Protein AF-A0A7C4EKN3-F1 (afdb_monomer_lite)

Foldseek 3Di:
DCDPVVVLVVQLVCLVVVVDDDHSVVSNVCSVPPVCVVCVVCVVVCLVPPVVVVVVVVVVVVVCVVLVVVQKDKDKDDDDCQVVVCVVVVPDPSDDRGTDMDIGHDPFDPCLQHDEDDDDQQQVDADPDPPHGDDDDPVVVVVCVVVVVDMDYGHDPCNVVRVVVCCVVVVHDPDPDDDDDDPDDD

Sequence (186 aa):
AYEIEKWIQDLKNLADTRRIGVDVEETKSQIDRGLRPAFGAAWRQMAQSPLAFMDLGLAVCQAMLIAYDEGLGVCCMSGPRLEQVASLLNLPETAVPVCLMSVGYPAESWEAGGQTVKAPFDTLFWEMQYGRPFPRDPAVLAELEQANMIQTPAPLPWRDAELKYLMQALGLETRVTAFPIPPATS

pLDDT: mean 84.71, std 12.98, range [47.78, 97.81]

Organism: NCBI:txid270496

InterPro domains:
  IPR000415 Nitroreductase-like [G3DSA:3.40.109.10] (7-153)
  IPR000415 Nitroreductase-like [SSF55469] (39-132)
  IPR029479 Nitroreductase [PF00881] (50-105)

Secondary structure (DSSP, 8-state):
---HHHHHHHHHHHHHTTSS-SSHHHHHHHIIIIIHHHHHTTHHHHHS-HHHHHHHHHHHHHHHHHHHHTT-EEEEE--TTHHHHHHHTT--TT-----EEEEE--SS-TTTTSBPPPPPHHHH-BSSSTTSBPPPPHHHHHHHHHTT-S-PBSSPTTHHHHHHHHHHHTT--SS------PPPP-

Structure (mmCIF, N/CA/C/O backbone):
data_AF-A0A7C4EKN3-F1
#
_entry.id   AF-A0A7C4EKN3-F1
#
loop_
_atom_site.group_PDB
_atom_site.id
_atom_site.type_symbol
_atom_site.label_atom_id
_atom_site.label_alt_id
_atom_site.label_comp_id
_atom_site.label_asym_id
_atom_site.label_entity_id
_atom_site.label_seq_id
_atom_site.pdbx_PDB_ins_code
_atom_site.Cartn_x
_atom_site.Cartn_y
_atom_site.Cartn_z
_atom_site.occupancy
_atom_site.B_iso_or_equiv
_atom_site.auth_seq_id
_atom_site.auth_comp_id
_atom_site.auth_asym_id
_atom_site.auth_atom_id
_atom_site.pdbx_PDB_model_num
ATOM 1 N N . ALA A 1 1 ? 17.016 -12.681 -9.754 1.00 47.78 1 ALA A N 1
ATOM 2 C CA . ALA A 1 1 ? 18.060 -11.647 -9.628 1.00 47.78 1 ALA A CA 1
ATOM 3 C C . ALA A 1 1 ? 18.354 -11.102 -11.020 1.00 47.78 1 ALA A C 1
ATOM 5 O O . ALA A 1 1 ? 18.376 -11.888 -11.958 1.00 47.78 1 ALA A O 1
ATOM 6 N N . TYR A 1 2 ? 18.457 -9.786 -11.177 1.00 54.97 2 TYR A N 1
ATOM 7 C CA . TYR A 1 2 ? 18.557 -9.094 -12.467 1.00 54.97 2 TYR A CA 1
ATOM 8 C C . TYR A 1 2 ? 19.855 -9.432 -13.220 1.00 54.97 2 TYR A C 1
ATOM 10 O O . TYR A 1 2 ? 20.783 -8.644 -13.196 1.00 54.97 2 TYR A O 1
ATOM 18 N N . GLU A 1 3 ? 19.957 -10.580 -13.887 1.00 69.81 3 GLU A N 1
ATOM 19 C CA . GLU A 1 3 ? 21.063 -10.846 -14.814 1.00 69.81 3 GLU A CA 1
ATOM 20 C C . GLU A 1 3 ? 20.821 -10.101 -16.127 1.00 69.81 3 GLU A C 1
ATOM 22 O O . GLU A 1 3 ? 19.796 -10.305 -16.777 1.00 69.81 3 GLU A O 1
ATOM 27 N N . ILE A 1 4 ? 21.754 -9.235 -16.528 1.00 72.31 4 ILE A N 1
ATOM 28 C CA . ILE A 1 4 ? 21.535 -8.343 -17.673 1.00 72.31 4 ILE A CA 1
ATOM 29 C C . ILE A 1 4 ? 21.277 -9.085 -18.985 1.00 72.31 4 ILE A C 1
ATOM 31 O O . ILE A 1 4 ? 20.403 -8.679 -19.743 1.00 72.31 4 ILE A O 1
ATOM 35 N N . GLU A 1 5 ? 21.968 -10.197 -19.240 1.00 80.25 5 GLU A N 1
ATOM 36 C CA . GLU A 1 5 ? 21.731 -10.975 -20.460 1.00 80.25 5 GLU A CA 1
ATOM 37 C C . GLU A 1 5 ? 20.356 -11.642 -20.443 1.00 80.25 5 GLU A C 1
ATOM 39 O O . GLU A 1 5 ? 19.664 -11.643 -21.461 1.00 80.25 5 GLU A O 1
ATOM 44 N N . LYS A 1 6 ? 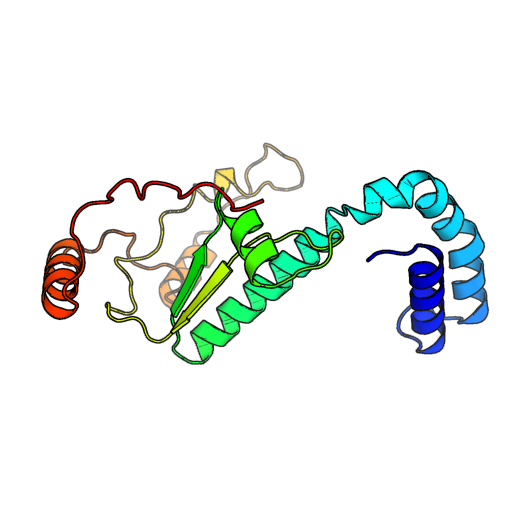19.902 -12.115 -19.275 1.00 81.25 6 LYS A N 1
ATOM 45 C CA . LYS A 1 6 ? 18.533 -12.610 -19.119 1.00 81.25 6 LYS A CA 1
ATOM 46 C C . LYS A 1 6 ? 17.518 -11.489 -19.351 1.00 81.25 6 LYS A C 1
ATOM 48 O O . LYS A 1 6 ? 16.550 -11.696 -20.070 1.00 81.25 6 LYS A O 1
ATOM 53 N N . TRP A 1 7 ? 17.747 -10.301 -18.795 1.00 77.44 7 TRP A N 1
ATOM 54 C CA . TRP A 1 7 ? 16.847 -9.157 -18.957 1.00 77.44 7 TRP A CA 1
ATOM 55 C C . TRP A 1 7 ? 16.764 -8.669 -20.410 1.00 77.44 7 TRP A C 1
ATOM 57 O O . TRP A 1 7 ? 15.669 -8.451 -20.925 1.00 77.44 7 TRP A O 1
ATOM 67 N N . ILE A 1 8 ? 17.900 -8.558 -21.108 1.00 85.31 8 ILE A N 1
ATOM 68 C CA . ILE A 1 8 ? 17.928 -8.236 -22.543 1.00 85.31 8 ILE A CA 1
ATOM 69 C C . ILE A 1 8 ? 17.175 -9.303 -23.341 1.00 85.31 8 ILE A C 1
ATOM 71 O O . ILE A 1 8 ? 16.417 -8.966 -24.252 1.00 85.31 8 ILE A O 1
ATOM 75 N N . GLN A 1 9 ? 17.344 -10.579 -22.995 1.00 88.94 9 GLN A N 1
ATOM 76 C CA . GLN A 1 9 ? 16.603 -11.656 -23.639 1.00 88.94 9 GLN A CA 1
ATOM 77 C C . GLN A 1 9 ? 15.096 -11.571 -23.356 1.00 88.94 9 GLN A C 1
ATOM 79 O O . GLN A 1 9 ? 14.301 -11.734 -24.277 1.00 88.94 9 GLN A O 1
ATOM 84 N N . ASP A 1 10 ? 14.692 -11.248 -22.127 1.00 88.00 10 ASP A N 1
ATOM 85 C CA . ASP A 1 10 ? 13.288 -11.048 -21.762 1.00 88.00 10 ASP A CA 1
ATOM 86 C C . ASP A 1 10 ? 12.669 -9.881 -22.559 1.00 88.00 10 ASP A C 1
ATOM 88 O O . ASP A 1 10 ? 11.562 -10.018 -23.077 1.00 88.00 10 ASP A O 1
ATOM 92 N N . LEU A 1 11 ? 13.395 -8.773 -22.766 1.00 86.81 11 LEU A N 1
ATOM 93 C CA . LEU A 1 11 ? 12.948 -7.682 -23.647 1.00 86.81 11 LEU A CA 1
ATOM 94 C C . LEU A 1 11 ? 12.765 -8.138 -25.100 1.00 86.81 11 LEU A C 1
ATOM 96 O O . LEU A 1 11 ? 11.778 -7.777 -25.742 1.00 86.81 11 LEU A O 1
ATOM 100 N N . LYS A 1 12 ? 13.682 -8.952 -25.629 1.00 90.81 12 LYS A N 1
ATOM 101 C CA . LYS A 1 12 ? 13.531 -9.522 -26.979 1.00 90.81 12 LYS A CA 1
ATOM 102 C C . LYS A 1 12 ? 12.304 -10.430 -27.063 1.00 90.81 12 LYS A C 1
ATOM 104 O O . LYS A 1 12 ? 11.548 -10.324 -28.024 1.00 90.81 12 LYS A O 1
ATOM 109 N N . ASN A 1 13 ? 12.041 -11.219 -26.023 1.00 92.38 13 ASN A N 1
ATOM 110 C CA . ASN A 1 13 ? 10.842 -12.052 -25.932 1.00 92.38 13 ASN A CA 1
ATOM 111 C C . ASN A 1 13 ? 9.552 -11.201 -25.885 1.00 92.38 13 ASN A C 1
ATOM 113 O O . ASN A 1 13 ? 8.522 -11.593 -26.439 1.00 92.38 13 ASN A O 1
ATOM 117 N N . LEU A 1 14 ? 9.582 -10.016 -25.261 1.00 91.69 14 LEU A N 1
ATOM 118 C CA . LEU A 1 14 ? 8.459 -9.069 -25.305 1.00 91.69 14 LEU A CA 1
ATOM 119 C C . LEU A 1 14 ? 8.222 -8.521 -26.719 1.00 91.69 14 LEU A C 1
ATOM 121 O O . LEU A 1 14 ? 7.068 -8.363 -27.119 1.00 91.69 14 LEU A O 1
ATOM 125 N N . ALA A 1 15 ? 9.284 -8.268 -27.488 1.00 91.81 15 ALA A N 1
ATOM 126 C CA . ALA A 1 15 ? 9.154 -7.897 -28.897 1.00 91.81 15 ALA A CA 1
ATOM 127 C C . ALA A 1 15 ? 8.558 -9.057 -29.717 1.00 91.81 15 ALA A C 1
ATOM 129 O O . ALA A 1 15 ? 7.605 -8.853 -30.467 1.00 91.81 15 ALA A O 1
ATOM 130 N N . ASP A 1 16 ? 9.030 -10.291 -29.502 1.00 93.44 16 ASP A N 1
ATOM 131 C CA . ASP A 1 16 ? 8.501 -11.497 -30.163 1.00 93.44 16 ASP A CA 1
ATOM 132 C C . ASP A 1 16 ? 7.015 -11.735 -29.874 1.00 93.44 16 ASP A C 1
ATOM 134 O O . ASP A 1 16 ? 6.242 -12.112 -30.756 1.00 93.44 16 ASP A O 1
ATOM 138 N N . THR A 1 17 ? 6.587 -11.454 -28.645 1.00 93.38 17 THR A N 1
ATOM 139 C CA . THR A 1 17 ? 5.181 -11.560 -28.223 1.00 93.38 17 THR A CA 1
ATOM 140 C C . THR A 1 17 ? 4.353 -10.310 -28.538 1.00 93.38 17 THR A C 1
ATOM 142 O O . THR A 1 17 ? 3.201 -10.216 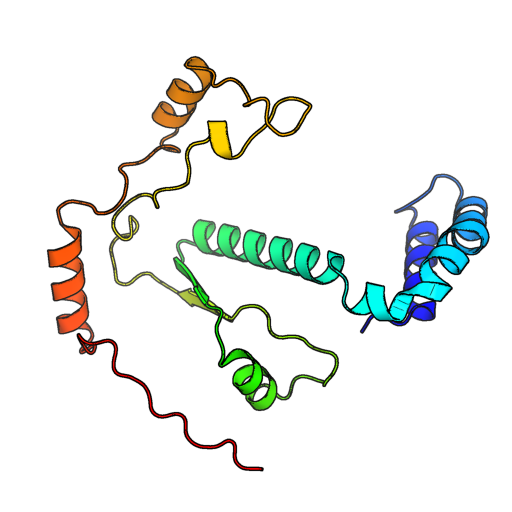-28.109 1.00 93.38 17 THR A O 1
ATOM 145 N N . ARG A 1 18 ? 4.915 -9.357 -29.301 1.00 86.44 18 ARG A N 1
ATOM 146 C CA . ARG A 1 18 ? 4.290 -8.084 -29.708 1.00 86.44 18 ARG A CA 1
ATOM 147 C C . ARG A 1 18 ? 3.743 -7.262 -28.540 1.00 86.44 18 ARG A C 1
ATOM 149 O O . ARG A 1 18 ? 2.707 -6.608 -28.646 1.00 86.44 18 ARG A O 1
ATOM 156 N N . ARG A 1 19 ? 4.436 -7.311 -27.403 1.00 86.38 19 ARG A N 1
ATOM 157 C CA . ARG A 1 19 ? 4.142 -6.495 -26.216 1.00 86.38 19 ARG A CA 1
ATOM 158 C C . ARG A 1 19 ? 4.858 -5.150 -26.249 1.00 86.38 19 ARG A C 1
ATOM 160 O O . ARG A 1 19 ? 4.412 -4.224 -25.581 1.00 86.38 19 ARG A O 1
ATOM 167 N N . ILE A 1 20 ? 5.935 -5.044 -27.028 1.00 88.06 20 ILE A N 1
ATOM 168 C CA . ILE A 1 20 ? 6.679 -3.807 -27.267 1.00 88.06 20 ILE A CA 1
ATOM 169 C C . ILE A 1 20 ? 7.071 -3.703 -28.741 1.00 88.06 20 ILE A C 1
ATOM 171 O O . ILE A 1 20 ? 7.368 -4.713 -29.378 1.00 88.06 20 ILE A O 1
ATOM 175 N N . GLY A 1 21 ? 7.108 -2.471 -29.252 1.00 85.62 21 GLY A N 1
ATOM 176 C CA . GLY A 1 21 ? 7.465 -2.195 -30.641 1.00 85.62 21 GLY A CA 1
ATOM 177 C C . GLY A 1 21 ? 6.386 -2.586 -31.656 1.00 85.62 21 GLY A C 1
ATOM 178 O O . GLY A 1 21 ? 5.455 -3.330 -31.356 1.00 85.62 21 GLY A O 1
ATOM 179 N N . VAL A 1 22 ? 6.497 -2.040 -32.869 1.00 85.19 22 VAL A N 1
ATOM 180 C CA . VAL A 1 22 ? 5.578 -2.336 -33.988 1.00 85.19 22 VAL A CA 1
ATOM 181 C C . VAL A 1 22 ? 6.202 -3.345 -34.956 1.00 85.19 22 VAL A C 1
ATOM 183 O O . VAL A 1 22 ? 5.514 -4.249 -35.426 1.00 85.19 22 VAL A O 1
ATOM 186 N N . ASP A 1 23 ? 7.509 -3.229 -35.204 1.00 93.44 23 ASP A N 1
ATOM 187 C CA . ASP A 1 23 ? 8.304 -4.182 -35.982 1.00 93.44 23 ASP A CA 1
ATOM 188 C C . ASP A 1 23 ? 9.237 -4.969 -35.054 1.00 93.44 23 ASP A C 1
ATOM 190 O O . ASP A 1 23 ? 10.014 -4.384 -34.298 1.00 93.44 23 ASP A O 1
ATOM 194 N N . VAL A 1 24 ? 9.146 -6.299 -35.089 1.00 90.88 24 VAL A N 1
ATOM 195 C CA . VAL A 1 24 ? 9.862 -7.181 -34.155 1.00 90.88 24 VAL A CA 1
ATOM 196 C C . VAL A 1 24 ? 11.377 -7.087 -34.338 1.00 90.88 24 VAL A C 1
ATOM 198 O O . VAL A 1 24 ? 12.109 -6.951 -33.355 1.00 90.88 24 VAL A O 1
ATOM 201 N N . GLU A 1 25 ? 11.860 -7.137 -35.577 1.00 92.94 25 GLU A N 1
ATOM 202 C CA . GLU A 1 25 ? 13.294 -7.205 -35.867 1.00 92.94 25 GLU A CA 1
ATOM 203 C C . GLU A 1 25 ? 13.966 -5.846 -35.662 1.00 92.94 25 GLU A C 1
ATOM 205 O O . GLU A 1 25 ? 15.051 -5.759 -35.072 1.00 92.94 25 GLU A O 1
ATOM 210 N N . GLU A 1 26 ? 13.287 -4.762 -36.040 1.00 91.69 26 GLU A N 1
ATOM 211 C CA . GLU A 1 26 ? 13.753 -3.411 -35.751 1.00 91.69 26 GLU A CA 1
ATOM 212 C C . GLU A 1 26 ? 13.799 -3.153 -34.240 1.00 91.69 26 GLU A C 1
ATOM 214 O O . GLU A 1 26 ? 14.799 -2.642 -33.729 1.00 91.69 26 GLU A O 1
ATOM 219 N N . THR A 1 27 ? 12.772 -3.574 -33.498 1.00 90.50 27 THR A N 1
ATOM 220 C CA . THR A 1 27 ? 12.715 -3.397 -32.038 1.00 90.50 27 THR A CA 1
ATOM 221 C C . THR A 1 27 ? 13.847 -4.151 -31.341 1.00 90.50 27 THR A C 1
ATOM 223 O O . THR A 1 27 ? 14.530 -3.582 -30.487 1.00 90.50 27 THR A O 1
ATOM 226 N N . LYS A 1 28 ? 14.132 -5.397 -31.743 1.00 92.38 28 LYS A N 1
ATOM 227 C CA . LYS A 1 28 ? 15.292 -6.151 -31.231 1.00 92.38 28 LYS A CA 1
ATOM 228 C C . LYS A 1 28 ? 16.616 -5.448 -31.541 1.00 92.38 28 LYS A C 1
ATOM 230 O O . LYS A 1 28 ? 17.470 -5.349 -30.658 1.00 92.38 28 LYS A O 1
ATOM 235 N N . SER A 1 29 ? 16.770 -4.906 -32.752 1.00 91.19 29 SER A N 1
ATOM 236 C CA . SER A 1 29 ? 17.958 -4.128 -33.135 1.00 91.19 29 SER A CA 1
ATOM 237 C C . SER A 1 29 ? 18.129 -2.867 -32.280 1.00 91.19 29 SER A C 1
ATOM 239 O O . SER A 1 29 ? 19.247 -2.529 -31.884 1.00 91.19 29 SER A O 1
ATOM 241 N N . GLN A 1 30 ? 17.034 -2.170 -31.968 1.00 88.94 30 GLN A N 1
ATOM 242 C CA . GLN A 1 30 ? 17.051 -0.989 -31.103 1.00 88.94 30 GLN A CA 1
ATOM 243 C C . GLN A 1 30 ? 17.408 -1.346 -29.652 1.00 88.94 30 GLN A C 1
ATOM 245 O O . GLN A 1 30 ? 18.198 -0.630 -29.031 1.00 88.94 30 GLN A O 1
ATOM 250 N N . ILE A 1 31 ? 16.909 -2.475 -29.131 1.00 88.06 31 ILE A N 1
ATOM 251 C CA . ILE A 1 31 ? 17.285 -2.994 -27.805 1.00 88.06 31 ILE A CA 1
ATOM 252 C C . ILE A 1 31 ? 18.800 -3.237 -27.738 1.00 88.06 31 ILE A C 1
ATOM 254 O O . ILE A 1 31 ? 19.459 -2.770 -26.806 1.00 88.06 31 ILE A O 1
ATOM 258 N N . ASP A 1 32 ? 19.371 -3.909 -28.740 1.00 87.94 32 ASP A N 1
ATOM 259 C CA . ASP A 1 32 ? 20.807 -4.219 -28.767 1.00 87.94 32 ASP A CA 1
ATOM 260 C C . ASP A 1 32 ? 21.688 -2.973 -28.932 1.00 87.94 32 ASP A C 1
ATOM 262 O O . ASP A 1 32 ? 22.776 -2.902 -28.361 1.00 87.94 32 ASP A O 1
ATOM 266 N N . ARG A 1 33 ? 21.234 -1.984 -29.706 1.00 87.12 33 ARG A N 1
ATOM 267 C CA . ARG A 1 33 ? 22.022 -0.785 -30.025 1.00 87.12 33 ARG A CA 1
ATOM 268 C C . ARG A 1 33 ? 21.935 0.295 -28.952 1.00 87.12 33 ARG A C 1
ATOM 270 O O . ARG A 1 33 ? 22.921 0.982 -28.707 1.00 87.12 33 ARG A O 1
ATOM 277 N N . GLY A 1 34 ? 20.756 0.478 -28.363 1.00 81.12 34 GLY A N 1
ATOM 278 C CA . GLY A 1 34 ? 20.480 1.558 -27.417 1.00 81.12 34 GLY A CA 1
ATOM 279 C C . GLY A 1 34 ? 20.494 1.096 -25.966 1.00 81.12 34 GLY A C 1
ATOM 280 O O . GLY A 1 34 ? 21.234 1.637 -25.146 1.00 81.12 34 GLY A O 1
ATOM 281 N N . LEU A 1 35 ? 19.688 0.082 -25.644 1.00 74.94 35 LEU A N 1
ATOM 282 C CA . LEU A 1 35 ? 19.459 -0.322 -24.256 1.00 74.94 35 LEU A CA 1
ATOM 283 C C . LEU A 1 35 ? 20.619 -1.158 -23.712 1.00 74.94 35 LEU A C 1
ATOM 285 O O . LEU A 1 35 ? 21.112 -0.877 -22.622 1.00 74.94 35 LEU A O 1
ATOM 289 N N . ARG A 1 36 ? 21.124 -2.140 -24.464 1.00 78.81 36 ARG A N 1
ATOM 290 C CA . ARG A 1 36 ? 22.218 -3.002 -23.984 1.00 78.81 36 ARG A CA 1
ATOM 291 C C . ARG A 1 36 ? 23.461 -2.210 -23.524 1.00 78.81 36 ARG A C 1
ATOM 293 O O . ARG A 1 36 ? 23.941 -2.511 -22.434 1.00 78.81 36 ARG A O 1
ATOM 300 N N . PRO A 1 37 ? 23.964 -1.184 -24.241 1.00 79.00 37 PRO A N 1
ATOM 301 C CA . PRO A 1 37 ? 25.087 -0.373 -23.759 1.00 79.00 37 PRO A CA 1
ATOM 302 C C . PRO A 1 37 ? 24.748 0.496 -22.540 1.00 79.00 37 PRO A C 1
ATOM 304 O O . PRO A 1 37 ? 25.556 0.590 -21.616 1.00 79.00 37 PRO A O 1
ATOM 307 N N . ALA A 1 38 ? 23.554 1.102 -22.514 1.00 71.25 38 ALA A N 1
ATOM 308 C CA . ALA A 1 38 ? 23.114 1.971 -21.421 1.00 71.25 38 ALA A CA 1
ATOM 309 C C . ALA A 1 38 ? 22.941 1.200 -20.105 1.00 71.25 38 ALA A C 1
ATOM 311 O O . ALA A 1 38 ? 23.344 1.667 -19.039 1.00 71.25 38 ALA A O 1
ATOM 312 N N . PHE A 1 39 ? 22.393 -0.012 -20.186 1.00 64.31 39 PHE A N 1
ATOM 313 C CA . PHE A 1 39 ? 22.202 -0.867 -19.024 1.00 64.31 39 PHE A CA 1
ATOM 314 C C . PHE A 1 39 ? 23.467 -1.670 -18.684 1.00 64.31 39 PHE A C 1
ATOM 316 O O . PHE A 1 39 ? 23.750 -1.862 -17.507 1.00 64.31 39 PHE A O 1
ATOM 323 N N . GLY A 1 40 ? 24.293 -2.040 -19.670 1.00 65.25 40 GLY A N 1
ATOM 324 C CA . GLY A 1 40 ? 25.519 -2.842 -19.525 1.00 65.25 40 GLY A CA 1
ATOM 325 C C . GLY A 1 40 ? 26.550 -2.302 -18.536 1.00 65.25 40 GLY A C 1
ATOM 326 O O . GLY A 1 40 ? 27.116 -3.066 -17.756 1.00 65.25 40 GLY A O 1
ATOM 327 N N . ALA A 1 41 ? 26.782 -0.990 -18.529 1.00 64.00 41 ALA A N 1
ATOM 328 C CA . ALA A 1 41 ? 27.811 -0.378 -17.686 1.00 64.00 41 ALA A CA 1
ATOM 329 C C . ALA A 1 41 ? 27.371 -0.167 -16.222 1.00 64.00 41 ALA A C 1
ATOM 331 O O . ALA A 1 41 ? 28.215 -0.124 -15.331 1.00 64.00 41 ALA A O 1
ATOM 332 N N . ALA A 1 42 ? 26.062 -0.069 -15.961 1.00 58.91 42 ALA A N 1
ATOM 333 C CA . ALA A 1 42 ? 25.505 0.290 -14.652 1.00 58.91 42 ALA A CA 1
ATOM 334 C C . ALA A 1 42 ? 24.525 -0.761 -14.083 1.00 58.91 42 ALA A C 1
ATOM 336 O O . ALA A 1 42 ? 23.873 -0.522 -13.065 1.00 58.91 42 ALA A O 1
ATOM 337 N N . TRP A 1 43 ? 24.424 -1.950 -14.696 1.00 58.12 43 TRP A N 1
ATOM 338 C CA . TRP A 1 43 ? 23.405 -2.948 -14.342 1.00 58.12 43 TRP A CA 1
ATOM 339 C C . TRP A 1 43 ? 23.498 -3.455 -12.910 1.00 58.12 43 TRP A C 1
ATOM 341 O O . TRP A 1 43 ? 22.468 -3.712 -12.316 1.00 58.12 43 TRP A O 1
ATOM 351 N N . ARG A 1 44 ? 24.695 -3.579 -12.323 1.00 55.94 44 ARG A N 1
ATOM 352 C CA . ARG A 1 44 ? 24.832 -4.034 -10.927 1.00 55.94 44 ARG A CA 1
ATOM 353 C C . ARG A 1 44 ? 24.246 -3.025 -9.936 1.00 55.94 44 ARG A C 1
ATOM 355 O O . ARG A 1 44 ? 23.637 -3.431 -8.955 1.00 55.94 44 ARG A O 1
ATOM 362 N N . GLN A 1 45 ? 24.371 -1.727 -10.222 1.00 57.00 45 GLN A N 1
ATOM 363 C CA . GLN A 1 45 ? 23.725 -0.664 -9.443 1.00 57.00 45 GLN A CA 1
ATOM 364 C C . GLN A 1 45 ? 22.223 -0.591 -9.737 1.00 57.00 45 GLN A C 1
ATOM 366 O O . GLN A 1 45 ? 21.423 -0.457 -8.819 1.00 57.00 45 GLN A O 1
ATOM 371 N N . MET A 1 46 ? 21.821 -0.768 -10.998 1.00 53.12 46 MET A N 1
ATOM 372 C CA . MET A 1 46 ? 20.410 -0.838 -11.387 1.00 53.12 46 MET A CA 1
ATOM 373 C C . MET A 1 46 ? 19.728 -2.164 -11.035 1.00 53.12 46 MET A C 1
ATOM 375 O O . MET A 1 46 ? 18.517 -2.232 -11.149 1.00 53.12 46 MET A O 1
ATOM 379 N N . ALA A 1 47 ? 20.450 -3.208 -10.627 1.00 52.81 47 ALA A N 1
ATOM 380 C CA . ALA A 1 47 ? 19.914 -4.483 -10.144 1.00 52.81 47 ALA A CA 1
ATOM 381 C C . ALA A 1 47 ? 19.515 -4.401 -8.665 1.00 52.81 47 ALA A C 1
ATOM 383 O O . ALA A 1 47 ? 18.608 -5.111 -8.239 1.00 52.81 47 ALA A O 1
ATOM 384 N N . GLN A 1 48 ? 20.104 -3.465 -7.911 1.00 57.22 48 GLN A N 1
ATOM 385 C CA . GLN A 1 48 ? 19.560 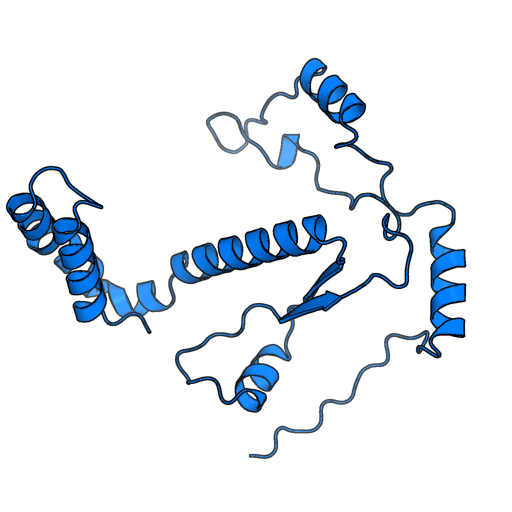-2.956 -6.643 1.00 57.22 48 GLN A CA 1
ATOM 386 C C . GLN A 1 48 ? 18.462 -1.904 -6.906 1.00 57.22 48 GLN A C 1
ATOM 388 O O . GLN A 1 48 ? 18.361 -0.885 -6.228 1.00 57.22 48 GLN A O 1
ATOM 393 N N . SER A 1 49 ? 17.685 -2.138 -7.967 1.00 62.44 49 SER A N 1
ATOM 394 C CA . SER A 1 49 ? 16.920 -1.135 -8.696 1.00 62.44 49 SER A CA 1
ATOM 395 C C . SER A 1 49 ? 15.901 -0.411 -7.829 1.00 62.44 49 SER A C 1
ATOM 397 O O . SER A 1 49 ? 15.057 -1.079 -7.227 1.00 62.44 49 SER A O 1
ATOM 399 N N . PRO A 1 50 ? 15.819 0.927 -7.908 1.00 65.00 50 PRO A N 1
ATOM 400 C CA . PRO A 1 50 ? 14.596 1.645 -7.562 1.00 65.00 50 PRO A CA 1
ATOM 401 C C . PRO A 1 50 ? 13.344 1.013 -8.199 1.00 65.00 50 PRO A C 1
ATOM 403 O O . PRO A 1 50 ? 12.293 0.985 -7.569 1.00 65.00 50 PRO A O 1
ATOM 406 N N . LEU A 1 51 ? 13.464 0.417 -9.395 1.00 74.12 51 LEU A N 1
ATOM 407 C CA . LEU A 1 51 ? 12.354 -0.247 -10.089 1.00 74.12 51 LEU A CA 1
ATOM 408 C C . LEU A 1 51 ? 11.841 -1.495 -9.363 1.00 74.12 51 LEU A C 1
ATOM 410 O O . LEU A 1 51 ? 10.640 -1.707 -9.303 1.00 74.12 51 LEU A O 1
ATOM 414 N N . ALA A 1 52 ? 12.721 -2.286 -8.746 1.00 79.56 52 ALA A N 1
ATOM 415 C CA . ALA A 1 52 ? 12.317 -3.480 -8.008 1.00 79.56 52 ALA A CA 1
ATOM 416 C C . ALA A 1 52 ? 11.496 -3.105 -6.764 1.00 79.56 52 ALA A C 1
ATOM 418 O O . ALA A 1 52 ? 10.535 -3.790 -6.420 1.00 79.56 52 ALA A O 1
ATOM 419 N N . PHE A 1 53 ? 11.840 -1.987 -6.117 1.00 84.25 53 PHE A N 1
ATOM 420 C CA . PHE A 1 53 ? 11.049 -1.438 -5.017 1.00 84.25 53 PHE A CA 1
ATOM 421 C C . PHE A 1 53 ? 9.728 -0.829 -5.498 1.00 84.25 53 PHE A C 1
ATOM 423 O O . PHE A 1 53 ? 8.730 -0.946 -4.789 1.00 84.25 53 PHE A O 1
ATOM 430 N N . MET A 1 54 ? 9.690 -0.219 -6.689 1.00 87.75 54 MET A N 1
ATOM 431 C CA . MET A 1 54 ? 8.438 0.255 -7.293 1.00 87.75 54 MET A CA 1
ATOM 432 C C . MET A 1 54 ? 7.497 -0.909 -7.621 1.00 87.75 54 MET A C 1
ATOM 434 O O . MET A 1 54 ? 6.337 -0.867 -7.216 1.00 87.75 54 MET A O 1
ATOM 438 N N . ASP A 1 55 ? 7.997 -1.966 -8.267 1.00 88.56 55 ASP A N 1
ATOM 439 C CA . ASP A 1 55 ? 7.225 -3.177 -8.574 1.00 88.56 55 ASP A CA 1
ATOM 440 C C . ASP A 1 55 ? 6.682 -3.824 -7.297 1.00 88.56 55 ASP A C 1
ATOM 442 O O . ASP A 1 55 ? 5.502 -4.170 -7.217 1.00 88.56 55 ASP A O 1
ATOM 446 N N . LEU A 1 56 ? 7.523 -3.933 -6.264 1.00 90.94 56 LEU A N 1
ATOM 447 C CA . LEU A 1 56 ? 7.098 -4.446 -4.968 1.00 90.94 56 LEU A CA 1
ATOM 448 C C . LEU A 1 56 ? 6.042 -3.546 -4.316 1.00 90.94 56 LEU A C 1
ATOM 450 O O . LEU A 1 56 ? 5.062 -4.056 -3.782 1.00 90.94 56 LEU A O 1
ATOM 454 N N . GLY A 1 57 ? 6.214 -2.224 -4.368 1.00 92.81 57 GLY A N 1
ATOM 455 C CA . GLY A 1 57 ? 5.244 -1.266 -3.838 1.00 92.81 57 GLY A CA 1
ATOM 456 C C . GLY A 1 57 ? 3.881 -1.383 -4.519 1.00 92.81 57 GLY A C 1
ATOM 457 O O . GLY A 1 57 ? 2.854 -1.389 -3.840 1.00 92.81 57 GLY A O 1
ATOM 458 N N . LEU A 1 58 ? 3.869 -1.554 -5.844 1.00 95.38 58 LEU A N 1
ATOM 459 C CA . LEU A 1 58 ? 2.652 -1.833 -6.605 1.00 95.38 58 LEU A CA 1
ATOM 460 C C . LEU A 1 58 ? 2.030 -3.165 -6.180 1.00 95.38 58 LEU A C 1
ATOM 462 O O . LEU A 1 58 ? 0.838 -3.201 -5.890 1.00 95.38 58 LEU A O 1
ATOM 466 N N . ALA A 1 59 ? 2.821 -4.235 -6.082 1.00 95.62 59 ALA A N 1
ATOM 467 C CA . ALA A 1 59 ? 2.330 -5.548 -5.664 1.00 95.62 59 ALA A CA 1
ATOM 468 C C . ALA A 1 59 ? 1.715 -5.519 -4.253 1.00 95.62 59 ALA A C 1
ATOM 470 O O . ALA A 1 59 ? 0.622 -6.047 -4.050 1.00 95.62 59 ALA A O 1
ATOM 471 N N . VAL A 1 60 ? 2.375 -4.856 -3.297 1.00 96.31 60 VAL A N 1
ATOM 472 C CA . VAL A 1 60 ? 1.859 -4.665 -1.933 1.00 96.31 60 VAL A CA 1
ATOM 473 C C . VAL A 1 60 ? 0.563 -3.857 -1.961 1.00 96.31 60 VAL A C 1
ATOM 475 O O . VAL A 1 60 ? -0.421 -4.278 -1.363 1.00 96.31 60 VAL A O 1
ATOM 478 N N . CYS A 1 61 ? 0.518 -2.741 -2.694 1.00 96.62 61 CYS A N 1
ATOM 479 C CA . CYS A 1 61 ? -0.687 -1.917 -2.801 1.00 96.62 61 CYS A CA 1
ATOM 480 C C . CYS A 1 61 ? -1.874 -2.699 -3.384 1.00 96.62 61 CYS A C 1
ATOM 482 O O . CYS A 1 61 ? -2.968 -2.646 -2.828 1.00 96.62 61 CYS A O 1
ATOM 484 N N . GLN A 1 62 ? -1.658 -3.476 -4.448 1.00 97.31 62 GLN A N 1
ATOM 485 C CA . GLN A 1 62 ? -2.700 -4.325 -5.032 1.00 97.31 62 GLN A CA 1
ATOM 486 C C . GLN A 1 62 ? -3.177 -5.397 -4.046 1.00 97.31 62 GLN A C 1
ATOM 488 O O . GLN A 1 62 ? -4.379 -5.600 -3.896 1.00 97.31 62 GLN A O 1
ATOM 493 N N . ALA A 1 63 ? -2.260 -6.041 -3.320 1.00 97.19 63 ALA A N 1
ATOM 494 C CA . ALA A 1 63 ? -2.632 -7.030 -2.313 1.00 97.19 63 ALA A CA 1
ATOM 495 C C . ALA A 1 63 ? -3.448 -6.417 -1.160 1.00 97.19 63 ALA A C 1
ATOM 497 O O . ALA A 1 63 ? -4.403 -7.036 -0.698 1.00 97.19 63 ALA A O 1
ATOM 498 N N . MET A 1 64 ? -3.121 -5.191 -0.734 1.00 96.69 64 MET A N 1
ATOM 499 C CA . MET A 1 64 ? -3.904 -4.455 0.265 1.00 96.69 64 MET A CA 1
ATOM 500 C C . MET A 1 64 ? -5.323 -4.145 -0.230 1.00 96.69 64 MET A C 1
ATOM 502 O O . MET A 1 64 ? -6.272 -4.289 0.535 1.00 96.69 64 MET A O 1
ATOM 506 N N . LEU A 1 65 ? -5.473 -3.738 -1.496 1.00 96.50 65 LEU A N 1
ATOM 507 C CA . LEU A 1 65 ? -6.782 -3.444 -2.090 1.00 96.50 65 LEU A CA 1
ATOM 508 C C . LEU A 1 65 ? -7.657 -4.697 -2.192 1.00 96.50 65 LEU A C 1
ATOM 510 O O . LEU A 1 65 ? -8.828 -4.639 -1.835 1.00 96.50 65 LEU A O 1
ATOM 514 N N . ILE A 1 66 ? -7.087 -5.831 -2.612 1.00 97.81 66 ILE A N 1
ATOM 515 C CA . ILE A 1 66 ? -7.815 -7.108 -2.660 1.00 97.81 66 ILE A CA 1
ATOM 516 C C . ILE A 1 66 ? -8.189 -7.582 -1.257 1.00 97.81 66 ILE A C 1
ATOM 518 O O . ILE A 1 66 ? -9.316 -8.004 -1.039 1.00 97.81 66 ILE A O 1
ATOM 522 N N . ALA A 1 67 ? -7.283 -7.482 -0.282 1.00 96.75 67 ALA A N 1
ATOM 523 C CA . ALA A 1 67 ? -7.615 -7.839 1.093 1.00 96.75 67 ALA A CA 1
ATOM 524 C C . ALA A 1 67 ? -8.786 -6.998 1.628 1.00 96.75 67 ALA A C 1
ATOM 526 O O . ALA A 1 67 ? -9.694 -7.555 2.237 1.00 96.75 67 ALA A O 1
ATOM 527 N N . TYR A 1 68 ? -8.798 -5.690 1.352 1.00 93.81 68 TYR A N 1
ATOM 528 C CA . TYR A 1 68 ? -9.910 -4.814 1.719 1.00 93.81 68 TYR A CA 1
ATOM 529 C C . TYR A 1 68 ? -11.229 -5.234 1.051 1.00 93.81 68 TYR A C 1
ATOM 531 O O . TYR A 1 68 ? -12.248 -5.314 1.733 1.00 93.81 68 TYR A O 1
ATOM 539 N N . ASP A 1 69 ? -11.205 -5.529 -0.254 1.00 95.62 69 ASP A N 1
ATOM 540 C CA . ASP A 1 69 ? -12.378 -5.985 -1.019 1.00 95.62 69 ASP A CA 1
ATOM 541 C C . ASP A 1 69 ? -12.956 -7.301 -0.465 1.00 95.62 69 ASP A C 1
ATOM 543 O O . ASP A 1 69 ? -14.167 -7.456 -0.330 1.00 95.62 69 ASP A O 1
ATOM 547 N N . GLU A 1 70 ? -12.083 -8.206 -0.020 1.00 96.31 70 GLU A N 1
ATOM 548 C CA . GLU A 1 70 ? -12.445 -9.477 0.626 1.00 96.31 70 GLU A CA 1
ATOM 549 C C . GLU A 1 70 ? -12.839 -9.328 2.115 1.00 96.31 70 GLU A C 1
ATOM 551 O O . GLU A 1 70 ? -13.036 -10.321 2.821 1.00 96.31 70 GLU A O 1
ATOM 556 N N . GLY A 1 71 ? -12.949 -8.100 2.636 1.00 93.81 71 GLY A N 1
ATOM 557 C CA . GLY A 1 71 ? -13.348 -7.836 4.025 1.00 93.81 71 GLY A CA 1
ATOM 558 C C . GLY A 1 71 ? -12.262 -8.134 5.069 1.00 93.81 71 GLY A C 1
ATOM 559 O O . GLY A 1 71 ? -12.569 -8.375 6.240 1.00 93.81 71 GLY A O 1
ATOM 560 N N . LEU A 1 72 ? -10.991 -8.130 4.663 1.00 96.19 72 LEU A N 1
ATOM 561 C CA . LEU A 1 72 ? -9.828 -8.360 5.520 1.00 96.19 72 LEU A CA 1
ATOM 562 C C . LEU A 1 72 ? -9.101 -7.047 5.842 1.00 96.19 72 LEU A C 1
ATOM 564 O O . LEU A 1 72 ? -9.024 -6.118 5.039 1.00 96.19 72 LEU A O 1
ATOM 568 N N . GLY A 1 73 ? -8.501 -7.003 7.029 1.00 93.81 73 GLY A N 1
ATOM 569 C CA . GLY A 1 73 ? -7.560 -5.969 7.436 1.00 93.81 73 GLY A CA 1
ATOM 570 C C . GLY A 1 73 ? -6.122 -6.351 7.088 1.00 93.81 73 GLY A C 1
ATOM 571 O O . GLY A 1 73 ? -5.747 -7.528 7.104 1.00 93.81 73 GLY A O 1
ATOM 572 N N . VAL A 1 74 ? -5.300 -5.337 6.813 1.00 94.62 74 VAL A N 1
ATOM 573 C CA . VAL A 1 74 ? -3.875 -5.493 6.497 1.00 94.62 74 VAL A CA 1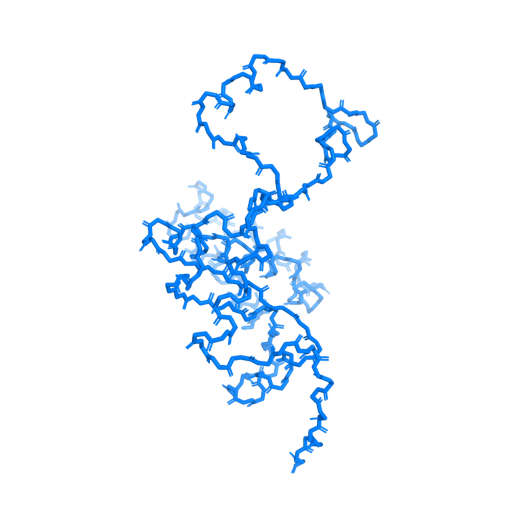
ATOM 574 C C . VAL A 1 74 ? -3.016 -4.541 7.314 1.00 94.62 74 VAL A C 1
ATOM 576 O O . VAL A 1 74 ? -3.381 -3.385 7.523 1.00 94.62 74 VAL A O 1
ATOM 579 N N . CYS A 1 75 ? -1.843 -5.004 7.745 1.00 91.94 75 CYS A N 1
ATOM 580 C CA . CYS A 1 75 ? -0.835 -4.143 8.355 1.00 91.94 75 CYS A CA 1
ATOM 581 C C . CYS A 1 75 ? 0.545 -4.439 7.768 1.00 91.94 75 CYS A C 1
ATOM 583 O O . CYS A 1 75 ? 1.088 -5.539 7.896 1.00 91.94 75 CYS A O 1
ATOM 585 N N . CYS A 1 76 ? 1.110 -3.427 7.113 1.00 92.25 76 CYS A N 1
ATOM 586 C CA . CYS A 1 76 ? 2.453 -3.468 6.561 1.00 92.25 76 CYS A CA 1
ATOM 587 C C . CYS A 1 76 ? 3.459 -3.099 7.651 1.00 92.25 76 CYS A C 1
ATOM 589 O O . CYS A 1 76 ? 3.555 -1.946 8.070 1.00 92.25 76 CYS A O 1
ATOM 591 N N . MET A 1 77 ? 4.233 -4.084 8.093 1.00 87.81 77 MET A N 1
ATOM 592 C CA . MET A 1 77 ? 5.295 -3.912 9.072 1.00 87.81 77 MET A CA 1
ATOM 593 C C . MET A 1 77 ? 6.646 -3.881 8.366 1.00 87.81 77 MET A C 1
ATOM 595 O O . MET A 1 77 ? 6.982 -4.748 7.558 1.00 87.81 77 MET A O 1
ATOM 599 N N . SER A 1 78 ? 7.444 -2.879 8.706 1.00 80.31 78 SER A N 1
ATOM 600 C CA . SER A 1 78 ? 8.861 -2.821 8.368 1.00 80.31 78 SER A CA 1
ATOM 601 C C . SER A 1 78 ? 9.652 -2.519 9.636 1.00 80.31 78 SER A C 1
ATOM 603 O O . SER A 1 78 ? 9.097 -2.021 10.618 1.00 80.31 78 SER A O 1
ATOM 605 N N . GLY A 1 79 ? 10.934 -2.868 9.666 1.00 70.44 79 GLY A N 1
ATOM 606 C CA . GLY A 1 79 ? 11.754 -2.640 10.848 1.00 70.44 79 GLY A CA 1
ATOM 607 C C . GLY A 1 79 ? 13.077 -3.397 10.847 1.00 70.44 79 GLY A C 1
ATOM 608 O O . GLY A 1 79 ? 13.339 -4.210 9.958 1.00 70.44 79 GLY A O 1
ATOM 609 N N . PRO A 1 80 ? 13.904 -3.185 11.886 1.00 59.47 80 PRO A N 1
ATOM 610 C CA . PRO A 1 80 ? 15.289 -3.660 11.934 1.00 59.47 80 PRO A CA 1
ATOM 611 C C . PRO A 1 80 ? 15.434 -5.189 12.011 1.00 59.47 80 PRO A C 1
ATOM 613 O O . PRO A 1 80 ? 16.545 -5.698 11.978 1.00 59.47 80 PRO A O 1
ATOM 616 N N . ARG A 1 81 ? 14.332 -5.940 12.141 1.00 72.00 81 ARG A N 1
ATOM 617 C CA . ARG A 1 81 ? 14.340 -7.410 12.253 1.00 72.00 81 ARG A CA 1
ATOM 618 C C . ARG A 1 81 ? 14.010 -8.134 10.946 1.00 72.00 81 ARG A C 1
ATOM 620 O O . ARG A 1 81 ? 13.974 -9.360 10.940 1.00 72.00 81 ARG A O 1
ATOM 627 N N . LEU A 1 82 ? 13.777 -7.416 9.845 1.00 76.88 82 LEU A N 1
ATOM 628 C CA . LEU A 1 82 ? 13.445 -8.041 8.559 1.00 76.88 82 LEU A CA 1
ATOM 629 C C . LEU A 1 82 ? 14.563 -8.953 8.027 1.00 76.88 82 LEU A C 1
ATOM 631 O O . LEU A 1 82 ? 14.271 -9.975 7.415 1.00 76.88 82 LEU A O 1
ATOM 635 N N . GLU A 1 83 ? 15.828 -8.657 8.328 1.00 74.69 83 GLU A N 1
ATOM 636 C CA . GLU A 1 83 ? 16.953 -9.534 7.970 1.00 74.69 83 GLU A CA 1
ATOM 637 C C . GLU A 1 83 ? 16.884 -10.896 8.682 1.00 74.69 83 GLU A C 1
ATOM 639 O O . GLU A 1 83 ? 17.182 -11.930 8.087 1.00 74.69 83 GLU A O 1
ATOM 644 N N . GLN A 1 84 ? 16.406 -10.934 9.932 1.00 82.56 84 GLN A N 1
ATOM 645 C CA . GLN A 1 84 ? 16.191 -12.198 10.648 1.00 82.56 84 GLN A CA 1
ATOM 646 C C . GLN A 1 84 ? 15.072 -13.012 9.995 1.00 82.56 84 GLN A C 1
ATOM 648 O O . GLN A 1 84 ? 15.178 -14.231 9.896 1.00 82.56 84 GLN A O 1
ATOM 653 N N . VAL A 1 85 ? 14.025 -12.345 9.496 1.00 82.56 85 VAL A N 1
ATOM 654 C CA . VAL A 1 85 ? 12.955 -12.998 8.728 1.00 82.56 85 VAL A CA 1
ATOM 655 C C . VAL A 1 85 ? 13.511 -13.613 7.443 1.00 82.56 85 VAL A C 1
ATOM 657 O O . VAL A 1 85 ? 13.149 -14.739 7.116 1.00 82.56 85 VAL A O 1
ATOM 660 N N . ALA A 1 86 ? 14.428 -12.934 6.745 1.00 82.94 86 ALA A N 1
ATOM 661 C CA . ALA A 1 86 ? 15.072 -13.501 5.559 1.00 82.94 86 ALA A CA 1
ATOM 662 C C . ALA A 1 86 ? 15.857 -14.782 5.869 1.00 82.94 86 ALA A C 1
ATOM 664 O O . ALA A 1 86 ? 15.729 -15.757 5.130 1.00 82.94 86 ALA A O 1
ATOM 665 N N . SER A 1 87 ? 16.601 -14.803 6.981 1.00 85.81 87 SER A N 1
ATOM 666 C CA . SER A 1 87 ? 17.303 -16.005 7.450 1.00 85.81 87 SER A CA 1
ATOM 667 C C . SER A 1 87 ? 16.329 -17.138 7.800 1.00 85.81 87 SER A C 1
ATOM 669 O O . SER A 1 87 ? 16.465 -18.247 7.291 1.00 85.81 87 SER A O 1
ATOM 671 N N . LEU A 1 88 ? 15.274 -16.850 8.574 1.00 89.06 88 LEU A N 1
ATOM 672 C CA . LEU A 1 88 ? 14.251 -17.839 8.949 1.00 89.06 88 LEU A CA 1
ATOM 673 C C . LEU A 1 88 ? 13.525 -18.447 7.740 1.00 89.06 88 LEU A C 1
ATOM 675 O O . LEU A 1 88 ? 13.163 -19.622 7.760 1.00 89.06 88 LEU A O 1
ATOM 679 N N . LEU A 1 89 ? 13.305 -17.651 6.693 1.00 89.00 89 LEU A N 1
ATOM 680 C CA . LEU A 1 89 ? 12.665 -18.089 5.452 1.00 89.00 89 LEU A CA 1
ATOM 681 C C . LEU A 1 89 ? 13.656 -18.680 4.436 1.00 89.00 89 LEU A C 1
ATOM 683 O O . LEU A 1 89 ? 13.235 -19.051 3.341 1.00 89.00 89 LEU A O 1
ATOM 687 N N . ASN A 1 90 ? 14.945 -18.789 4.782 1.00 90.31 90 ASN A N 1
ATOM 688 C CA . ASN A 1 90 ? 16.019 -19.250 3.898 1.00 90.31 90 ASN A CA 1
ATOM 689 C C . ASN A 1 90 ? 16.032 -18.512 2.546 1.00 90.31 90 ASN A C 1
ATOM 691 O O . ASN A 1 90 ? 16.162 -19.127 1.483 1.00 90.31 90 ASN A O 1
ATOM 695 N N . LEU A 1 91 ? 15.850 -17.187 2.573 1.00 86.38 91 LEU A N 1
ATOM 696 C CA . LEU A 1 91 ? 15.899 -16.379 1.358 1.00 86.38 91 LEU A CA 1
ATOM 697 C C . LEU A 1 91 ? 17.331 -16.350 0.792 1.00 86.38 91 LEU A C 1
ATOM 699 O O . LEU A 1 91 ? 18.295 -16.317 1.558 1.00 86.38 91 LEU A O 1
ATOM 703 N N . PRO A 1 92 ? 17.502 -16.339 -0.543 1.00 85.06 92 PRO A N 1
ATOM 704 C CA . PRO A 1 92 ? 18.828 -16.236 -1.143 1.00 85.06 92 PRO A CA 1
ATOM 705 C C . PRO A 1 92 ? 19.462 -14.874 -0.831 1.00 85.06 92 PRO A C 1
ATOM 707 O O . PRO A 1 92 ? 18.751 -13.881 -0.711 1.00 85.06 92 PRO A O 1
ATOM 710 N N . GLU A 1 93 ? 20.797 -14.787 -0.837 1.00 79.94 93 GLU A N 1
ATOM 711 C CA . GLU A 1 93 ? 21.548 -13.530 -0.604 1.00 79.94 93 GLU A CA 1
ATOM 712 C C . GLU A 1 93 ? 21.166 -12.385 -1.560 1.00 79.94 93 GLU A C 1
ATOM 714 O O . GLU A 1 93 ? 21.419 -11.214 -1.297 1.00 79.94 93 GLU A O 1
ATOM 719 N N . THR A 1 94 ? 20.550 -12.719 -2.695 1.00 79.31 94 THR A N 1
ATOM 720 C CA . THR A 1 94 ? 20.072 -11.746 -3.686 1.00 79.31 94 THR A CA 1
ATOM 721 C C . THR A 1 94 ? 18.689 -11.167 -3.372 1.00 79.31 94 THR A C 1
ATOM 723 O O . THR A 1 94 ? 18.248 -10.259 -4.078 1.00 79.31 94 THR A O 1
ATOM 726 N N . ALA A 1 95 ? 17.984 -11.684 -2.362 1.00 82.50 95 ALA A N 1
ATOM 727 C CA . ALA A 1 95 ? 16.673 -11.206 -1.947 1.00 82.50 95 ALA A CA 1
ATOM 728 C C . ALA A 1 95 ? 16.796 -10.166 -0.829 1.00 82.50 95 ALA A C 1
ATOM 730 O O . ALA A 1 95 ? 17.525 -10.353 0.141 1.00 82.50 95 ALA A O 1
ATOM 731 N N . VAL A 1 96 ? 16.025 -9.086 -0.949 1.00 83.75 96 VAL A N 1
ATOM 732 C CA . VAL A 1 96 ? 15.967 -8.017 0.052 1.00 83.75 96 VAL A CA 1
ATOM 733 C C . VAL A 1 96 ? 14.563 -8.003 0.663 1.00 83.75 96 VAL A C 1
ATOM 735 O O . VAL A 1 96 ? 13.609 -7.686 -0.050 1.00 83.75 96 VAL A O 1
ATOM 738 N N . PRO A 1 97 ? 14.390 -8.355 1.950 1.00 85.06 97 PRO A N 1
ATOM 739 C CA . PRO A 1 97 ? 13.097 -8.241 2.620 1.00 85.06 97 PRO A CA 1
ATOM 740 C C . PRO A 1 97 ? 12.757 -6.759 2.853 1.00 85.06 97 PRO A C 1
ATOM 742 O O . PRO A 1 97 ? 13.538 -6.025 3.450 1.00 85.06 97 PRO A O 1
ATOM 745 N N . VAL A 1 98 ? 11.583 -6.309 2.401 1.00 87.12 98 VAL A N 1
ATOM 746 C CA . VAL A 1 98 ? 11.187 -4.882 2.476 1.00 87.12 98 VAL A CA 1
ATOM 747 C C . VAL A 1 98 ? 10.043 -4.645 3.458 1.00 87.12 98 VAL A C 1
ATOM 749 O O . VAL A 1 98 ? 10.053 -3.677 4.221 1.00 87.12 98 VAL A O 1
ATOM 752 N N . CYS A 1 99 ? 9.052 -5.533 3.449 1.00 88.81 99 CYS A N 1
ATOM 753 C CA . CYS A 1 99 ? 7.872 -5.441 4.293 1.00 88.81 99 CYS A CA 1
ATOM 754 C C . CYS A 1 99 ? 7.329 -6.839 4.598 1.00 88.81 99 CYS A C 1
ATOM 756 O O . CYS A 1 99 ? 7.313 -7.708 3.725 1.00 88.81 99 CYS A O 1
ATOM 758 N N . LEU A 1 100 ? 6.877 -7.036 5.835 1.00 90.88 100 LEU A N 1
ATOM 759 C CA . LEU A 1 100 ? 6.023 -8.146 6.232 1.00 90.88 100 LEU A CA 1
ATOM 760 C C . LEU A 1 100 ? 4.587 -7.625 6.309 1.00 90.88 100 LEU A C 1
ATOM 762 O O . LEU A 1 100 ? 4.310 -6.681 7.043 1.00 90.88 100 LEU A O 1
ATOM 766 N N . MET A 1 101 ? 3.682 -8.237 5.556 1.00 94.06 101 MET A N 1
ATOM 767 C CA . MET A 1 101 ? 2.273 -7.854 5.517 1.00 94.06 101 MET A CA 1
ATOM 768 C C . MET A 1 101 ? 1.456 -8.888 6.289 1.00 94.06 101 MET A C 1
ATOM 770 O O . MET A 1 101 ? 1.382 -10.044 5.871 1.00 94.06 101 MET A O 1
ATOM 774 N N . SER A 1 102 ? 0.865 -8.496 7.419 1.00 94.06 102 SER A N 1
ATOM 775 C CA . SER A 1 102 ? -0.157 -9.323 8.065 1.00 94.06 102 SER A CA 1
ATOM 776 C C . SER A 1 102 ? -1.498 -9.114 7.370 1.00 94.06 102 SER A C 1
ATOM 778 O O . SER A 1 102 ? -1.811 -8.004 6.940 1.00 94.06 102 SER A O 1
ATOM 780 N N . VAL A 1 103 ? -2.278 -10.189 7.263 1.00 96.38 103 VAL A N 1
ATOM 781 C CA . VAL A 1 103 ? -3.613 -10.198 6.659 1.00 96.38 103 VAL A CA 1
ATOM 782 C C . VAL A 1 103 ? -4.529 -11.021 7.557 1.00 96.38 103 VAL A C 1
ATOM 784 O O . VAL A 1 103 ? -4.142 -12.109 7.991 1.00 96.38 103 VAL A O 1
ATOM 787 N N . GLY A 1 104 ? -5.725 -10.521 7.851 1.00 95.62 104 GLY A N 1
ATOM 788 C CA . GLY A 1 104 ? -6.699 -11.259 8.650 1.00 95.62 104 GLY A CA 1
ATOM 789 C C . GLY A 1 104 ? -7.946 -10.448 8.969 1.00 95.62 104 GLY A C 1
ATOM 790 O O . GLY A 1 104 ? -8.065 -9.290 8.584 1.00 95.62 104 GLY A O 1
ATOM 791 N N . TYR A 1 105 ? -8.878 -11.060 9.691 1.00 94.56 105 TYR A N 1
ATOM 792 C CA . TYR A 1 105 ? -10.076 -10.362 10.146 1.00 94.56 105 TYR A CA 1
ATOM 793 C C . TYR A 1 105 ? -9.721 -9.382 11.271 1.00 94.56 105 TYR A C 1
ATOM 795 O O . TYR A 1 105 ? -9.069 -9.794 12.239 1.00 94.56 105 TYR A O 1
ATOM 803 N N . PRO A 1 106 ? -10.125 -8.103 11.171 1.00 91.69 106 PRO A N 1
ATOM 804 C CA . PRO A 1 106 ? -9.893 -7.148 12.241 1.00 91.69 106 PRO A CA 1
ATOM 805 C C . PRO A 1 106 ? -10.684 -7.573 13.483 1.00 91.69 106 PRO A C 1
ATOM 807 O O . PRO A 1 106 ? -11.870 -7.882 13.410 1.00 91.69 106 PRO A O 1
ATOM 810 N N . ALA A 1 107 ? -10.009 -7.610 14.632 1.00 91.25 107 ALA A N 1
ATOM 811 C CA . ALA A 1 107 ? -10.673 -7.824 15.918 1.00 91.25 107 ALA A CA 1
ATOM 812 C C . ALA A 1 107 ? -11.369 -6.545 16.420 1.00 91.25 107 ALA A C 1
ATOM 814 O O . ALA A 1 107 ? -12.288 -6.614 17.230 1.00 91.25 107 ALA A O 1
ATOM 815 N N . GLU A 1 108 ? -10.903 -5.388 15.951 1.00 90.56 108 GLU A N 1
ATOM 816 C CA . GLU A 1 108 ? -11.470 -4.065 16.200 1.00 90.56 108 GLU A CA 1
ATOM 817 C C . GLU A 1 108 ? -12.540 -3.682 15.173 1.00 90.56 108 GLU A C 1
ATOM 819 O O . GLU A 1 108 ? -12.757 -4.385 14.185 1.00 90.56 108 GLU A O 1
ATOM 824 N N . SER A 1 109 ? -13.205 -2.551 15.408 1.00 90.12 109 SER A N 1
ATOM 825 C CA . SER A 1 109 ? -14.080 -1.908 14.430 1.00 90.12 109 SER A CA 1
ATOM 826 C C . SER A 1 109 ? -13.357 -1.664 13.109 1.00 90.12 109 SER A C 1
ATOM 828 O O . SER A 1 109 ? -12.155 -1.392 13.068 1.00 90.12 109 SER A O 1
ATOM 830 N N . TRP A 1 110 ? -14.115 -1.733 12.015 1.00 87.31 110 TRP A N 1
ATOM 831 C CA . TRP A 1 110 ? -13.592 -1.538 10.664 1.00 87.31 110 TRP A CA 1
ATOM 832 C C . TRP A 1 110 ? -12.950 -0.159 10.481 1.00 87.31 110 TRP A C 1
ATOM 834 O O . TRP A 1 110 ? -11.994 0.006 9.728 1.00 87.31 110 TRP A O 1
ATOM 844 N N . GLU A 1 111 ? -13.449 0.834 11.209 1.00 85.94 111 GLU A N 1
ATOM 845 C CA . GLU A 1 111 ? -12.937 2.192 11.197 1.00 85.94 111 GLU A CA 1
ATOM 846 C C . GLU A 1 111 ? -11.547 2.305 11.840 1.00 85.94 111 GLU A C 1
ATOM 848 O O . GLU A 1 111 ? -10.883 3.315 11.625 1.00 85.94 111 GLU A O 1
ATOM 853 N N . ALA A 1 112 ? -11.096 1.310 12.621 1.00 76.44 112 ALA A N 1
ATOM 854 C CA . ALA A 1 112 ? -9.758 1.223 13.224 1.00 76.44 112 ALA A CA 1
ATOM 855 C C . ALA A 1 112 ? -9.306 2.498 13.975 1.00 76.44 112 ALA A C 1
ATOM 857 O O . ALA A 1 112 ? -8.115 2.799 14.110 1.00 76.44 112 ALA A O 1
ATOM 858 N N . GLY A 1 113 ? -10.274 3.261 14.495 1.00 79.69 113 GLY A N 1
ATOM 859 C CA . GLY A 1 113 ? -10.056 4.543 15.160 1.00 79.69 113 GLY A CA 1
ATOM 860 C C . GLY A 1 113 ? -10.170 5.782 14.275 1.00 79.69 113 GLY A C 1
ATOM 861 O O . GLY A 1 113 ? -9.953 6.861 14.805 1.00 79.69 113 GLY A O 1
ATOM 862 N N . GLY A 1 114 ? -10.555 5.669 13.006 1.00 89.38 114 GLY A N 1
ATOM 863 C CA . GLY A 1 114 ? -10.843 6.768 12.080 1.00 89.38 114 GLY A CA 1
ATOM 864 C C . GLY A 1 114 ? -9.843 6.877 10.926 1.00 89.38 114 GLY A C 1
ATOM 865 O O . GLY A 1 114 ? -8.835 6.171 10.862 1.00 89.38 114 GLY A O 1
ATOM 866 N N . GLN A 1 115 ? -10.093 7.812 10.010 1.00 90.38 115 GLN A N 1
ATOM 867 C CA . GLN A 1 115 ? -9.200 8.053 8.878 1.00 90.38 115 GLN A CA 1
ATOM 868 C C . GLN A 1 115 ? -7.841 8.570 9.361 1.00 90.38 115 GLN A C 1
ATOM 870 O O . GLN A 1 115 ? -7.749 9.524 10.136 1.00 90.38 115 GLN A O 1
ATOM 875 N N . THR A 1 116 ? -6.757 7.961 8.877 1.00 89.44 116 THR A N 1
ATOM 876 C CA . THR A 1 116 ? -5.399 8.415 9.199 1.00 89.44 116 THR A CA 1
ATOM 877 C C . THR A 1 116 ? -5.182 9.848 8.716 1.00 89.44 116 THR A C 1
ATOM 879 O O . THR A 1 116 ? -5.356 10.140 7.532 1.00 89.44 116 THR A O 1
ATOM 882 N N . VAL A 1 117 ? -4.714 10.723 9.607 1.00 87.94 117 VAL A N 1
ATOM 883 C CA . VAL A 1 117 ? -4.366 12.107 9.264 1.00 87.94 117 VAL A CA 1
ATOM 884 C C . VAL A 1 117 ? -3.153 12.116 8.328 1.00 87.94 117 VAL A C 1
ATOM 886 O O . VAL A 1 117 ? -2.068 11.652 8.685 1.00 87.94 117 VAL A O 1
ATOM 889 N N . LYS A 1 118 ? -3.337 12.628 7.108 1.00 90.38 118 LYS A N 1
ATOM 890 C CA . LYS A 1 118 ? -2.267 12.835 6.118 1.00 90.38 118 LYS A CA 1
ATOM 891 C C . LYS A 1 118 ? -1.817 14.296 6.110 1.00 90.38 118 LYS A C 1
ATOM 893 O O . LYS A 1 118 ? -2.535 15.177 6.578 1.00 90.38 118 LYS A O 1
ATOM 898 N N . ALA A 1 119 ? -0.623 14.550 5.570 1.00 90.69 119 ALA A N 1
ATOM 899 C CA . ALA A 1 119 ? -0.156 15.914 5.342 1.00 90.69 119 ALA A CA 1
ATOM 900 C C . ALA A 1 119 ? -1.132 16.679 4.418 1.00 90.69 119 ALA A C 1
ATOM 902 O O . ALA A 1 119 ? -1.799 16.050 3.590 1.00 90.69 119 ALA A O 1
ATOM 903 N N . PRO A 1 120 ? -1.231 18.016 4.534 1.00 89.38 120 PRO A N 1
ATOM 904 C CA . PRO A 1 120 ? -2.145 18.800 3.711 1.00 89.38 120 PRO A CA 1
ATOM 905 C C . PRO A 1 120 ? -1.878 18.619 2.210 1.00 89.38 120 PRO A C 1
ATOM 907 O O . PRO A 1 120 ? -0.730 18.626 1.768 1.00 89.38 120 PRO A O 1
ATOM 910 N N . PHE A 1 121 ? -2.940 18.502 1.412 1.00 91.06 121 PHE A N 1
ATOM 911 C CA . PHE A 1 121 ? -2.867 18.242 -0.032 1.00 91.06 121 PHE A CA 1
ATOM 912 C C . PHE A 1 121 ? -1.981 19.248 -0.794 1.00 91.06 121 PHE A C 1
ATOM 914 O O . PHE A 1 121 ? -1.161 18.866 -1.620 1.00 91.06 121 PHE A O 1
ATOM 921 N N . ASP A 1 122 ? -2.089 20.531 -0.462 1.00 88.94 122 ASP A N 1
ATOM 922 C CA . ASP A 1 122 ? -1.335 21.651 -1.045 1.00 88.94 122 ASP A CA 1
ATOM 923 C C . ASP A 1 122 ? 0.171 21.615 -0.733 1.00 88.94 122 ASP A C 1
ATOM 925 O O . ASP A 1 122 ? 0.956 22.301 -1.384 1.00 88.94 122 ASP A O 1
ATOM 929 N N . THR A 1 123 ? 0.592 20.781 0.223 1.00 91.25 123 THR A N 1
ATOM 930 C CA . THR A 1 123 ? 2.012 20.510 0.501 1.00 91.25 123 THR A CA 1
ATOM 931 C C . THR A 1 123 ? 2.546 19.271 -0.220 1.00 91.25 123 THR A C 1
ATOM 933 O O . THR A 1 123 ? 3.760 19.099 -0.296 1.00 91.25 123 THR A O 1
ATOM 936 N N . LEU A 1 124 ? 1.658 18.414 -0.737 1.00 93.19 124 LEU A N 1
ATOM 937 C CA . LEU A 1 124 ? 2.000 17.135 -1.368 1.00 93.19 124 LEU A CA 1
ATOM 938 C C . LEU A 1 124 ? 1.977 17.193 -2.897 1.00 93.19 124 LEU A C 1
ATOM 940 O O . LEU A 1 124 ? 2.724 16.461 -3.543 1.00 93.19 124 LEU A O 1
ATOM 944 N N . PHE A 1 125 ? 1.112 18.029 -3.472 1.00 94.75 125 PHE A N 1
ATOM 945 C CA . PHE A 1 125 ? 0.901 18.097 -4.915 1.00 94.75 125 PHE A CA 1
ATOM 946 C C . PHE A 1 125 ? 1.261 19.478 -5.453 1.00 94.75 125 PHE A C 1
ATOM 948 O O . PHE A 1 125 ? 0.854 20.504 -4.902 1.00 94.75 125 PHE A O 1
ATOM 955 N N . TRP A 1 126 ? 1.996 19.497 -6.565 1.00 95.44 126 TRP A N 1
ATOM 956 C CA . TRP A 1 126 ? 2.450 20.719 -7.222 1.00 95.44 126 TRP A CA 1
ATOM 957 C C . TRP A 1 126 ? 2.002 20.764 -8.681 1.00 95.44 126 TRP A C 1
ATOM 959 O O . TRP A 1 126 ? 2.034 19.756 -9.386 1.00 95.44 126 TRP A O 1
ATOM 969 N N . GLU A 1 127 ? 1.599 21.942 -9.144 1.00 95.56 127 GLU A N 1
ATOM 970 C CA . GLU A 1 127 ? 1.152 22.160 -10.515 1.00 95.56 127 GLU A CA 1
ATOM 971 C C . GLU A 1 127 ? 2.345 22.505 -11.410 1.00 95.56 127 GLU A C 1
ATOM 973 O O . GLU A 1 127 ? 2.910 23.596 -11.311 1.00 95.56 127 GLU A O 1
ATOM 978 N N . MET A 1 128 ? 2.706 21.582 -12.310 1.00 96.12 128 MET A N 1
ATOM 979 C CA . MET A 1 128 ? 3.769 21.697 -13.329 1.00 96.12 128 MET A CA 1
ATOM 980 C C . MET A 1 128 ? 5.204 21.860 -12.798 1.00 96.12 128 MET A C 1
ATOM 982 O O . MET A 1 128 ? 6.147 21.416 -13.449 1.00 96.12 128 MET A O 1
ATOM 986 N N . GLN A 1 129 ? 5.389 22.486 -11.637 1.00 95.31 129 GLN A N 1
ATOM 987 C CA . GLN A 1 129 ? 6.681 22.818 -11.054 1.00 95.31 129 GLN A CA 1
ATOM 988 C C . GLN A 1 129 ? 6.641 22.661 -9.532 1.00 95.31 129 GLN A C 1
ATOM 990 O O . GLN A 1 129 ? 5.735 23.167 -8.872 1.00 95.31 129 GLN A O 1
ATOM 995 N N . TYR A 1 130 ? 7.664 22.011 -8.967 1.00 95.06 130 TYR A N 1
ATOM 996 C CA . TYR A 1 130 ? 7.825 21.878 -7.518 1.00 95.06 130 TYR A CA 1
ATOM 997 C C . TYR A 1 130 ? 7.773 23.242 -6.814 1.00 95.06 130 TYR A C 1
ATOM 999 O O . TYR A 1 130 ? 8.410 24.202 -7.248 1.00 95.06 130 TYR A O 1
ATOM 1007 N N . GLY A 1 131 ? 7.029 23.311 -5.710 1.00 93.75 131 GLY A N 1
ATOM 1008 C CA . GLY A 1 131 ? 6.854 24.530 -4.918 1.00 93.75 131 GLY A CA 1
ATOM 1009 C C . GLY A 1 131 ? 5.700 25.431 -5.364 1.00 93.75 131 GLY A C 1
ATOM 1010 O O . GLY A 1 131 ? 5.361 26.349 -4.624 1.00 93.75 131 GLY A O 1
ATOM 1011 N N . ARG A 1 132 ? 5.055 25.162 -6.509 1.00 95.31 132 ARG A N 1
ATOM 1012 C CA . ARG A 1 132 ? 3.774 25.779 -6.891 1.00 95.31 132 ARG A CA 1
ATOM 1013 C C . ARG A 1 132 ? 2.632 24.837 -6.491 1.00 95.31 132 ARG A C 1
ATOM 1015 O O . ARG A 1 132 ? 2.439 23.845 -7.191 1.00 95.31 132 ARG A O 1
ATOM 1022 N N . PRO A 1 133 ? 1.901 25.083 -5.389 1.00 95.94 133 PRO A N 1
ATOM 1023 C CA . PRO A 1 133 ? 0.863 24.167 -4.920 1.00 95.94 133 PRO A CA 1
ATOM 1024 C C . PRO A 1 133 ? -0.209 23.910 -5.977 1.00 95.94 133 PRO A C 1
ATOM 1026 O O . PRO A 1 133 ? -0.618 24.834 -6.684 1.00 95.94 133 PRO A O 1
ATOM 1029 N N . PHE A 1 134 ? -0.678 22.667 -6.062 1.00 94.81 134 PHE A N 1
ATOM 1030 C CA . PHE A 1 134 ? -1.818 22.330 -6.906 1.00 94.81 134 PHE A CA 1
ATOM 1031 C C . PHE A 1 134 ? -3.107 22.924 -6.306 1.00 94.81 134 PHE A C 1
ATOM 1033 O O . PHE A 1 134 ? -3.367 22.724 -5.112 1.00 94.81 134 PHE A O 1
ATOM 1040 N N . PRO A 1 135 ? -3.919 23.662 -7.088 1.00 92.31 135 PRO A N 1
ATOM 1041 C CA . PRO A 1 135 ? -5.127 24.292 -6.571 1.00 92.31 135 PRO A CA 1
ATOM 1042 C C . PRO A 1 135 ? -6.167 23.240 -6.173 1.00 92.31 135 PRO A C 1
ATOM 1044 O O . PRO A 1 135 ? -6.428 22.290 -6.907 1.00 92.31 135 PRO A O 1
ATOM 1047 N N . ARG A 1 136 ? -6.788 23.420 -5.003 1.00 92.06 136 ARG A N 1
ATOM 1048 C CA . ARG A 1 136 ? -7.915 22.583 -4.573 1.00 92.06 136 ARG A CA 1
ATOM 1049 C C . ARG A 1 136 ? -9.208 23.089 -5.201 1.00 92.06 136 ARG A C 1
ATOM 1051 O O . ARG A 1 136 ? -9.464 24.291 -5.185 1.00 92.06 136 ARG A O 1
ATOM 1058 N N . ASP A 1 137 ? -10.036 22.164 -5.667 1.00 94.62 137 ASP A N 1
ATOM 1059 C CA . ASP A 1 137 ? -11.374 22.458 -6.173 1.00 94.62 137 ASP A CA 1
ATOM 1060 C C . ASP A 1 137 ? -12.435 22.104 -5.109 1.00 94.62 137 ASP A C 1
ATOM 1062 O O . ASP A 1 137 ? -12.533 20.937 -4.713 1.00 94.62 137 ASP A O 1
ATOM 1066 N N . PRO A 1 138 ? -13.239 23.074 -4.629 1.00 95.19 138 PRO A N 1
ATOM 1067 C CA . PRO A 1 138 ? -14.337 22.811 -3.701 1.00 95.19 138 PRO A CA 1
ATOM 1068 C C . PRO A 1 138 ? -15.380 21.816 -4.224 1.00 95.19 138 PRO A C 1
ATOM 1070 O O . PRO A 1 138 ? -15.974 21.097 -3.421 1.00 95.19 138 PRO A O 1
ATOM 1073 N N . ALA A 1 139 ? -15.606 21.747 -5.540 1.00 97.06 139 ALA A N 1
ATOM 1074 C CA . ALA A 1 139 ? -16.553 20.800 -6.125 1.00 97.06 139 ALA A CA 1
ATOM 1075 C C . ALA A 1 139 ? -16.064 19.351 -5.971 1.00 97.06 139 ALA A C 1
ATOM 1077 O O . ALA A 1 139 ? -16.847 18.478 -5.604 1.00 97.06 139 ALA A O 1
ATOM 1078 N N . VAL A 1 140 ? -14.760 19.115 -6.156 1.00 94.94 140 VAL A N 1
ATOM 1079 C CA . VAL A 1 140 ? -14.139 17.797 -5.943 1.00 94.94 140 VAL A CA 1
ATOM 1080 C C . VAL A 1 140 ? -14.208 17.398 -4.469 1.00 94.94 140 VAL A C 1
ATOM 1082 O O . VAL A 1 140 ? -14.500 16.249 -4.159 1.00 94.94 140 VAL A O 1
ATOM 1085 N N . LEU A 1 141 ? -13.990 18.336 -3.541 1.00 93.50 141 LEU A N 1
ATOM 1086 C CA . LEU A 1 141 ? -14.140 18.048 -2.109 1.00 93.50 141 LEU A CA 1
ATOM 1087 C C . LEU A 1 141 ? -15.569 17.613 -1.767 1.00 93.50 141 LEU A C 1
ATOM 1089 O O . LEU A 1 141 ? -15.745 16.597 -1.100 1.00 93.50 141 LEU A O 1
ATOM 1093 N N . ALA A 1 142 ? -16.572 18.331 -2.276 1.00 96.06 142 ALA A N 1
ATOM 1094 C CA . ALA A 1 142 ? -17.972 17.979 -2.064 1.00 96.06 142 ALA A CA 1
ATOM 1095 C C . ALA A 1 142 ? -18.324 16.597 -2.646 1.00 96.06 142 ALA A C 1
ATOM 1097 O O . ALA A 1 142 ? -19.077 15.847 -2.026 1.00 96.06 142 ALA A O 1
ATOM 1098 N N . GLU A 1 143 ? -17.769 16.231 -3.806 1.00 97.38 143 GLU A N 1
ATOM 1099 C CA . GLU A 1 143 ? -17.942 14.896 -4.395 1.00 97.38 143 GLU A CA 1
ATOM 1100 C C . GLU A 1 143 ? -17.314 13.801 -3.520 1.00 97.38 143 GLU A C 1
ATOM 1102 O O . GLU A 1 143 ? -17.959 12.792 -3.232 1.00 97.38 143 GLU A O 1
ATOM 1107 N N . LEU A 1 144 ? -16.085 14.010 -3.038 1.00 95.06 144 LEU A N 1
ATOM 1108 C CA . LEU A 1 144 ? -15.386 13.048 -2.179 1.00 95.06 144 LEU A CA 1
ATOM 1109 C C . LEU A 1 144 ? -16.080 12.858 -0.822 1.00 95.06 144 LEU A C 1
ATOM 1111 O O . LEU A 1 144 ? -16.095 11.744 -0.294 1.00 95.06 144 LEU A O 1
ATOM 1115 N N . GLU A 1 145 ? -16.663 13.920 -0.263 1.00 94.31 145 GLU A N 1
ATOM 1116 C CA . GLU A 1 145 ? -17.504 13.844 0.938 1.00 94.31 145 GLU A CA 1
ATOM 1117 C C . GLU A 1 145 ? -18.777 13.030 0.671 1.00 94.31 145 GLU A C 1
ATOM 1119 O O . GLU A 1 145 ? -19.089 12.111 1.426 1.00 94.31 145 GLU A O 1
ATOM 1124 N N . GLN A 1 146 ? -19.479 13.300 -0.436 1.00 96.19 146 GLN A N 1
ATOM 1125 C CA . GLN A 1 146 ? -20.679 12.546 -0.826 1.00 96.19 146 GLN A CA 1
ATOM 1126 C C . GLN A 1 146 ? -20.380 11.062 -1.085 1.00 96.19 146 GLN A C 1
ATOM 1128 O O . GLN A 1 146 ? -21.190 10.199 -0.746 1.00 96.19 146 GLN A O 1
ATOM 1133 N N . ALA A 1 147 ? -19.207 10.759 -1.642 1.00 96.19 147 ALA A N 1
ATOM 1134 C CA . ALA A 1 147 ? -18.736 9.401 -1.891 1.00 96.19 147 ALA A CA 1
ATOM 1135 C C . ALA A 1 147 ? -18.171 8.699 -0.637 1.00 96.19 147 ALA A C 1
ATOM 1137 O O . ALA A 1 147 ? -17.722 7.558 -0.739 1.00 96.19 147 ALA A O 1
ATOM 1138 N N . ASN A 1 148 ? -18.180 9.345 0.539 1.00 91.75 148 ASN A N 1
ATOM 1139 C CA . ASN A 1 148 ? -17.572 8.851 1.785 1.00 91.75 148 ASN A CA 1
ATOM 1140 C C . ASN A 1 148 ? -16.072 8.509 1.661 1.00 91.75 148 ASN A C 1
ATOM 1142 O O . ASN A 1 148 ? -15.554 7.668 2.400 1.00 91.75 148 ASN A O 1
ATOM 1146 N N . MET A 1 149 ? -15.360 9.166 0.741 1.00 92.19 149 MET A N 1
ATOM 1147 C CA . MET A 1 149 ? -13.902 9.042 0.595 1.00 92.19 149 MET A CA 1
ATOM 1148 C C . MET A 1 149 ? -13.145 9.935 1.591 1.00 92.19 149 MET A C 1
ATOM 1150 O O . MET A 1 149 ? -11.977 9.684 1.905 1.00 92.19 149 MET A O 1
ATOM 1154 N N . ILE A 1 150 ? -13.815 10.966 2.108 1.00 91.94 150 ILE A N 1
ATOM 1155 C CA . ILE A 1 150 ? -13.378 11.759 3.259 1.00 91.94 150 ILE A CA 1
ATOM 1156 C C . ILE A 1 150 ? -14.211 11.309 4.461 1.00 91.94 150 ILE A C 1
ATOM 1158 O O . ILE A 1 150 ? -15.437 11.384 4.440 1.00 91.94 150 ILE A O 1
ATOM 1162 N N . GLN A 1 151 ? -13.540 10.815 5.496 1.00 90.69 151 GLN A N 1
ATOM 1163 C CA . GLN A 1 151 ? -14.143 10.237 6.694 1.00 90.69 151 GLN A CA 1
ATOM 1164 C C . GLN A 1 151 ? -13.663 10.981 7.946 1.00 90.69 151 GLN A C 1
ATOM 1166 O O . GLN A 1 151 ? -12.727 11.782 7.910 1.00 90.69 151 GLN A O 1
ATOM 1171 N N . THR A 1 152 ? -14.301 10.712 9.086 1.00 92.12 152 THR A N 1
ATOM 1172 C CA . THR A 1 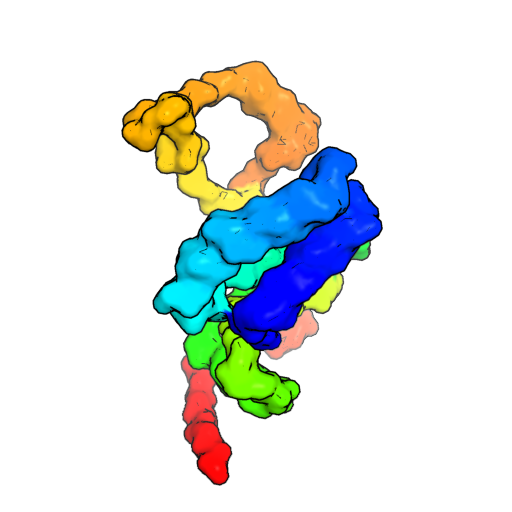152 ? -13.903 11.303 10.368 1.00 92.12 152 THR A CA 1
ATOM 1173 C C . THR A 1 152 ? -12.449 10.936 10.694 1.00 92.12 152 THR A C 1
ATOM 1175 O O . THR A 1 152 ? -12.112 9.747 10.700 1.00 92.12 152 THR A O 1
ATOM 1178 N N . PRO A 1 153 ? -11.575 11.920 10.973 1.00 92.12 153 PRO A N 1
ATOM 1179 C CA . PRO A 1 153 ? -10.174 11.655 11.258 1.00 92.12 153 PRO A CA 1
ATOM 1180 C C . PRO A 1 153 ? -10.001 10.918 12.588 1.00 92.12 153 PRO A C 1
ATOM 1182 O O . PRO A 1 153 ? -10.786 11.086 13.522 1.00 92.12 153 PRO A O 1
ATOM 1185 N N . ALA A 1 154 ? -8.932 10.132 12.680 1.00 90.38 154 ALA A N 1
ATOM 1186 C CA . ALA A 1 154 ? -8.533 9.490 13.920 1.00 90.38 154 ALA A CA 1
ATOM 1187 C C . ALA A 1 154 ? -7.972 10.495 14.951 1.00 90.38 154 ALA A C 1
ATOM 1189 O O . ALA A 1 154 ? -7.289 11.446 14.558 1.00 90.38 154 ALA A O 1
ATOM 1190 N N . PRO A 1 155 ? -8.168 10.262 16.266 1.00 92.06 155 PRO A N 1
ATOM 1191 C CA . PRO A 1 155 ? -8.909 9.146 16.857 1.00 92.06 155 PRO A CA 1
ATOM 1192 C C . PRO A 1 155 ? -10.424 9.411 16.971 1.00 92.06 155 PRO A C 1
ATOM 1194 O O . PRO A 1 155 ? -10.856 10.514 17.302 1.00 92.06 155 PRO A O 1
ATOM 1197 N N . LEU A 1 156 ? -11.233 8.367 16.787 1.00 91.94 156 LEU A N 1
ATOM 1198 C CA . LEU A 1 156 ? -12.668 8.382 17.084 1.00 91.94 156 LEU A CA 1
ATOM 1199 C C . LEU A 1 156 ? -12.929 8.432 18.604 1.00 91.94 156 LEU A C 1
ATOM 1201 O O . LEU A 1 156 ? -12.148 7.864 19.372 1.00 91.94 156 LEU A O 1
ATOM 1205 N N . PRO A 1 157 ? -14.050 9.028 19.066 1.00 93.56 157 PRO A N 1
ATOM 1206 C CA . PRO A 1 157 ? -14.303 9.250 20.497 1.00 93.56 157 PRO A CA 1
ATOM 1207 C C . PRO A 1 157 ? -14.300 7.988 21.373 1.00 93.56 157 PRO A C 1
ATOM 1209 O O . PRO A 1 157 ? -14.016 8.068 22.565 1.00 93.56 157 PRO A O 1
ATOM 1212 N N . TRP A 1 158 ? -14.628 6.823 20.808 1.00 91.12 158 TRP A N 1
ATOM 1213 C CA . TRP A 1 158 ? -14.704 5.547 21.530 1.00 91.12 158 TRP A CA 1
ATOM 1214 C C . TRP A 1 158 ? -13.437 4.689 21.429 1.00 91.12 158 TRP A C 1
ATOM 1216 O O . TRP A 1 158 ? -13.403 3.596 22.002 1.00 91.12 158 TRP A O 1
ATOM 1226 N N . ARG A 1 159 ? -12.395 5.158 20.729 1.00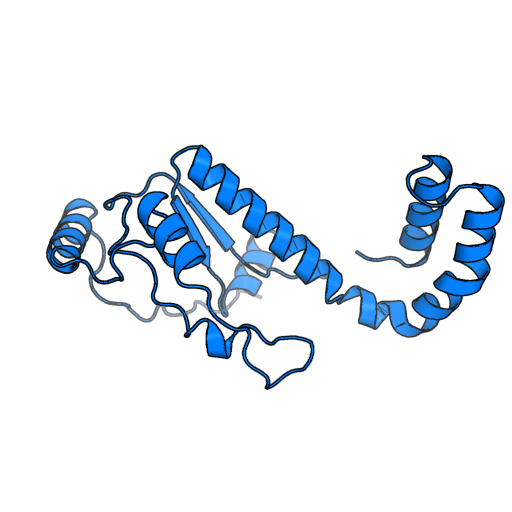 92.62 159 ARG A N 1
ATOM 1227 C CA . ARG A 1 159 ? -11.206 4.355 20.405 1.00 92.62 159 ARG A CA 1
ATOM 1228 C C . ARG A 1 159 ? -10.523 3.767 21.642 1.00 92.62 159 ARG A C 1
ATOM 1230 O O . ARG A 1 159 ? -10.199 2.584 21.662 1.00 92.62 159 ARG A O 1
ATOM 1237 N N . ASP A 1 160 ? -10.373 4.553 22.703 1.00 91.31 160 ASP A N 1
ATOM 1238 C CA . ASP A 1 160 ? -9.723 4.093 23.938 1.00 91.31 160 ASP A CA 1
ATOM 1239 C C . ASP A 1 160 ? -10.516 2.984 24.649 1.00 91.31 160 ASP A C 1
ATOM 1241 O O . ASP A 1 160 ? -9.938 2.046 25.205 1.00 91.31 160 ASP A O 1
ATOM 1245 N N . ALA A 1 161 ? -11.850 3.074 24.634 1.00 93.38 161 ALA A N 1
ATOM 1246 C CA . ALA A 1 161 ? -12.720 2.080 25.256 1.00 93.38 161 ALA A CA 1
ATOM 1247 C C . ALA A 1 161 ? -12.680 0.745 24.497 1.00 93.38 161 ALA A C 1
ATOM 1249 O O . ALA A 1 161 ? -12.603 -0.316 25.120 1.00 93.38 161 ALA A O 1
ATOM 1250 N N . GLU A 1 162 ? -12.682 0.806 23.165 1.00 93.06 162 GLU A N 1
ATOM 1251 C CA . GLU A 1 162 ? -12.535 -0.354 22.286 1.00 93.06 162 GLU A CA 1
ATOM 1252 C C . GLU A 1 162 ? -11.194 -1.062 22.501 1.00 93.06 162 GLU A C 1
ATOM 1254 O O . GLU A 1 162 ? -11.170 -2.265 22.765 1.00 93.06 162 GLU A O 1
ATOM 1259 N N . LEU A 1 163 ? -10.082 -0.321 22.462 1.00 90.56 163 LEU A N 1
ATOM 1260 C CA . LEU A 1 163 ? -8.753 -0.898 22.669 1.00 90.56 163 LEU A CA 1
ATOM 1261 C C . LEU A 1 163 ? -8.661 -1.589 24.032 1.00 90.56 163 LEU A C 1
ATOM 1263 O O . LEU A 1 163 ? -8.219 -2.734 24.117 1.00 90.56 163 LEU A O 1
ATOM 1267 N N . LYS A 1 164 ? -9.157 -0.947 25.096 1.00 91.44 164 LYS A N 1
ATOM 1268 C CA . LYS A 1 164 ? -9.186 -1.546 26.437 1.00 91.44 164 LYS A CA 1
ATOM 1269 C C . LYS A 1 164 ? -9.970 -2.860 26.473 1.00 91.44 164 LYS A C 1
ATOM 1271 O O . LYS A 1 164 ? -9.524 -3.805 27.125 1.00 91.44 164 LYS A O 1
ATOM 1276 N N . TYR A 1 165 ? -11.115 -2.923 25.795 1.00 93.25 165 TYR A N 1
ATOM 1277 C CA . TYR A 1 165 ? -11.910 -4.146 25.692 1.00 93.25 165 TYR A CA 1
ATOM 1278 C C . TYR A 1 165 ? -11.136 -5.258 24.973 1.00 93.25 165 TYR A C 1
ATOM 1280 O O . TYR A 1 165 ? -11.017 -6.360 25.510 1.00 93.25 165 TYR A O 1
ATOM 1288 N N . LEU A 1 166 ? -10.551 -4.966 23.807 1.00 92.06 166 LEU A N 1
ATOM 1289 C CA . LEU A 1 166 ? -9.820 -5.954 23.006 1.00 92.06 166 LEU A CA 1
ATOM 1290 C C . LEU A 1 166 ? -8.599 -6.505 23.736 1.00 92.06 166 LEU A C 1
ATOM 1292 O O . LEU A 1 166 ? -8.371 -7.712 23.732 1.00 92.06 166 LEU A O 1
ATOM 1296 N N . MET A 1 167 ? -7.847 -5.643 24.419 1.00 90.62 167 MET A N 1
ATOM 1297 C CA . MET A 1 167 ? -6.690 -6.065 25.210 1.00 90.62 167 MET A CA 1
ATOM 1298 C C . MET A 1 167 ? -7.083 -7.056 26.306 1.00 90.62 167 MET A C 1
ATOM 1300 O O . MET A 1 167 ? -6.386 -8.046 26.518 1.00 90.62 167 MET A O 1
ATOM 1304 N N . GLN A 1 168 ? -8.212 -6.817 26.978 1.00 92.06 168 GLN A N 1
ATOM 1305 C CA . GLN A 1 168 ? -8.738 -7.724 27.998 1.00 92.06 168 GLN A CA 1
ATOM 1306 C C . GLN A 1 168 ? -9.266 -9.026 27.389 1.00 92.06 168 GLN A C 1
ATOM 1308 O O . GLN A 1 168 ? -8.946 -10.100 27.892 1.00 92.06 168 GLN A O 1
ATOM 1313 N N . ALA A 1 169 ? -10.044 -8.940 26.309 1.00 93.38 169 ALA A N 1
ATOM 1314 C CA . ALA A 1 169 ? -10.664 -10.094 25.660 1.00 93.38 169 ALA A CA 1
ATOM 1315 C C . ALA A 1 169 ? -9.633 -11.050 25.039 1.00 93.38 169 ALA A C 1
ATOM 1317 O O . ALA A 1 169 ? -9.808 -12.266 25.094 1.00 93.38 169 ALA A O 1
ATOM 1318 N N . LEU A 1 170 ? -8.554 -10.503 24.476 1.00 91.88 170 LEU A N 1
ATOM 1319 C CA . LEU A 1 170 ? -7.493 -11.262 23.810 1.00 91.88 170 LEU A CA 1
ATOM 1320 C C . LEU A 1 170 ? -6.301 -11.576 24.730 1.00 91.88 170 LEU A C 1
ATOM 1322 O O . LEU A 1 170 ? -5.364 -12.244 24.300 1.00 91.88 170 LEU A O 1
ATOM 1326 N N . GLY A 1 171 ? -6.313 -11.100 25.981 1.00 91.69 171 GLY A N 1
ATOM 1327 C CA . GLY A 1 171 ? -5.219 -11.311 26.934 1.00 91.69 171 GLY A CA 1
ATOM 1328 C C . GLY A 1 171 ? -3.890 -10.684 26.497 1.00 91.69 171 GLY A C 1
ATOM 1329 O O . GLY A 1 171 ? -2.832 -11.254 26.756 1.00 91.69 171 GLY A O 1
ATOM 1330 N N . LEU A 1 172 ? -3.938 -9.539 25.807 1.00 86.56 172 LEU A N 1
ATOM 1331 C CA . LEU A 1 172 ? -2.757 -8.869 25.254 1.00 86.56 172 LEU A CA 1
ATOM 1332 C C . LEU A 1 172 ? -2.062 -7.980 26.290 1.00 86.56 172 LEU A C 1
ATOM 1334 O O . LEU A 1 172 ? -2.691 -7.393 27.174 1.00 86.56 172 LEU A O 1
ATOM 1338 N N . GLU A 1 173 ? -0.745 -7.831 26.146 1.00 78.06 173 GLU A N 1
ATOM 1339 C CA . GLU A 1 173 ? 0.034 -6.922 26.982 1.00 78.06 173 GLU A CA 1
ATOM 1340 C C . GLU A 1 173 ? -0.287 -5.454 26.681 1.00 78.06 173 GLU A C 1
ATOM 1342 O O . GLU A 1 173 ? -0.459 -5.043 25.535 1.00 78.06 173 GLU A O 1
ATOM 1347 N N . THR A 1 174 ? -0.330 -4.634 27.733 1.00 72.31 174 THR A N 1
ATOM 1348 C CA . THR A 1 174 ? -0.661 -3.205 27.628 1.00 72.31 174 THR A CA 1
ATOM 1349 C C . THR A 1 174 ? 0.530 -2.285 27.451 1.00 72.31 174 THR A C 1
ATOM 1351 O O . THR A 1 174 ? 0.370 -1.076 27.288 1.00 72.31 174 THR A O 1
ATOM 1354 N N . ARG A 1 175 ? 1.736 -2.843 27.491 1.00 71.06 175 ARG A N 1
ATOM 1355 C CA . ARG A 1 175 ? 2.981 -2.094 27.392 1.00 71.06 175 ARG A CA 1
ATOM 1356 C C . ARG A 1 175 ? 3.731 -2.564 26.165 1.00 71.06 175 ARG A C 1
ATOM 1358 O O . ARG A 1 175 ? 3.837 -3.757 25.919 1.00 71.06 175 ARG A O 1
ATOM 1365 N N . VAL A 1 176 ? 4.323 -1.617 25.448 1.00 62.22 176 VAL A N 1
ATOM 1366 C CA . VAL A 1 176 ? 5.364 -1.937 24.474 1.00 62.22 176 VAL A CA 1
ATOM 1367 C C . VAL A 1 176 ? 6.598 -2.351 25.273 1.00 62.22 176 VAL A C 1
ATOM 1369 O O . VAL A 1 176 ? 7.402 -1.513 25.682 1.00 62.22 176 VAL A O 1
ATOM 1372 N N . THR A 1 177 ? 6.715 -3.636 25.598 1.00 57.25 177 THR A N 1
ATOM 1373 C CA . THR A 1 177 ? 7.913 -4.168 26.245 1.00 57.25 177 THR A CA 1
ATOM 1374 C C . THR A 1 177 ? 9.043 -4.234 25.228 1.00 57.25 177 THR A C 1
ATOM 1376 O O . THR A 1 177 ? 8.859 -4.706 24.105 1.00 57.25 177 THR A O 1
ATOM 1379 N N . ALA A 1 178 ? 10.237 -3.787 25.611 1.00 52.78 178 ALA A N 1
ATOM 1380 C CA . ALA A 1 178 ? 11.434 -4.039 24.825 1.00 52.78 178 ALA A CA 1
ATOM 1381 C C . ALA A 1 178 ? 11.660 -5.556 24.757 1.00 52.78 178 ALA A C 1
ATOM 1383 O O . ALA A 1 178 ? 12.013 -6.172 25.759 1.00 52.78 178 ALA A O 1
ATOM 1384 N N . PHE A 1 179 ? 11.438 -6.170 23.595 1.00 56.38 179 PHE A N 1
ATOM 1385 C CA . PHE A 1 179 ? 11.756 -7.581 23.393 1.00 56.38 179 PHE A CA 1
ATOM 1386 C C . PHE A 1 179 ? 13.282 -7.743 23.369 1.00 56.38 179 PHE A C 1
ATOM 1388 O O . PHE A 1 179 ? 13.896 -7.265 22.403 1.00 56.38 179 PHE A O 1
ATOM 1395 N N . PRO A 1 180 ? 13.913 -8.403 24.365 1.00 53.81 180 PRO A N 1
ATOM 1396 C CA . PRO A 1 180 ? 15.335 -8.707 24.288 1.00 53.81 180 PRO A CA 1
ATOM 1397 C C . PRO A 1 180 ? 15.593 -9.510 23.011 1.00 53.81 180 PRO A C 1
ATOM 1399 O O . PRO A 1 180 ? 14.848 -10.431 22.682 1.00 53.81 180 PRO A O 1
ATOM 1402 N N . ILE A 1 181 ? 16.599 -9.097 22.242 1.00 53.84 181 ILE A N 1
ATOM 1403 C CA . ILE A 1 181 ? 17.000 -9.764 21.002 1.00 53.84 181 ILE A CA 1
ATOM 1404 C C . ILE A 1 181 ? 17.904 -10.932 21.414 1.00 53.84 181 ILE A C 1
ATOM 1406 O O . ILE A 1 181 ? 18.994 -10.668 21.926 1.00 53.84 181 ILE A O 1
ATOM 1410 N N . PRO A 1 182 ? 17.493 -12.203 21.236 1.00 57.19 182 PRO A N 1
ATOM 1411 C CA . PRO A 1 182 ? 18.434 -13.300 21.372 1.00 57.19 182 PRO A CA 1
ATOM 1412 C C . PRO A 1 182 ? 19.508 -13.147 20.283 1.00 57.19 182 PRO A C 1
ATOM 1414 O O . PRO A 1 182 ? 19.163 -12.808 19.147 1.00 57.19 182 PRO A O 1
ATOM 1417 N N . PRO A 1 183 ? 20.799 -13.344 20.603 1.00 49.91 183 PRO A N 1
ATOM 1418 C CA . PRO A 1 183 ? 21.850 -13.271 19.599 1.00 49.91 183 PRO A CA 1
ATOM 1419 C C . PRO A 1 183 ? 21.559 -14.285 18.489 1.00 49.91 183 PRO A C 1
ATOM 1421 O O . PRO A 1 183 ? 21.146 -15.412 18.770 1.00 49.91 183 PRO A O 1
ATOM 1424 N N . ALA A 1 184 ? 21.758 -13.869 17.236 1.00 51.31 184 ALA A N 1
ATOM 1425 C CA . ALA A 1 184 ? 21.730 -14.787 16.107 1.00 51.31 184 ALA A CA 1
ATOM 1426 C C . ALA A 1 184 ? 22.733 -15.910 16.402 1.00 51.31 184 ALA A C 1
ATOM 1428 O O . ALA A 1 184 ? 23.906 -15.640 16.666 1.00 51.31 184 ALA A O 1
ATOM 1429 N N . THR A 1 185 ? 22.255 -17.151 16.448 1.00 52.47 185 THR A N 1
ATOM 1430 C CA . THR A 1 185 ? 23.146 -18.305 16.534 1.00 52.47 185 THR A CA 1
ATOM 1431 C C . THR A 1 185 ? 23.850 -18.412 15.186 1.00 52.47 185 THR A C 1
ATOM 1433 O O . THR A 1 185 ? 23.197 -18.490 14.148 1.00 52.47 185 THR A O 1
ATOM 1436 N N . SER A 1 186 ? 25.174 -18.264 15.232 1.00 49.56 186 SER A N 1
ATOM 1437 C CA . SER A 1 186 ? 26.103 -18.366 14.101 1.00 49.56 186 SER A CA 1
ATOM 1438 C C . SER A 1 186 ? 26.091 -19.744 13.464 1.00 49.56 186 SER A C 1
ATOM 1440 O O . SER A 1 186 ? 26.061 -20.713 14.260 1.00 49.56 186 SER A O 1
#

Radius of gyration: 23.77 Å; chains: 1; bounding box: 48×45×64 Å